Protein 2B61 (pdb70)

B-factor: mean 20.71, std 7.82, range [11.15, 61.49]

Solvent-accessible surface area: 15316 Å² total

GO terms:
  GO:0004414 homoserine O-acetyltransferase activity (F, IDA)
  GO:0004414 homoserine O-acetyltransferase activity (F, EXP)

Sequence (349 aa):
SVQNVVLFDTQPLTLLGGKLSYINVAYQTYGTLNDEKNNAVLICHALTGDAEPYFDDGRDGWWQNFGAGLALDTDRYFFISSSNVLGGCKGTTGPSSINPQTGKPYGSQFPNIVVQDIVKVQKALLEHLGISHLKAIIGGSFGGQANQWAIDYPDFDNIVNLCSSIYFSAEAIGFNHVRQAVINDPNFNGGDYYEGTPPDQGLSSIARLGLTYRTDLQLAKAFGRATKSDGSFWGDYFQVESSYLSYQGKKFLERFDANSSYLHLLRALDYDPSLGYENVKEALSRIKARYTLVSVTTDQLFKPIDLYKSKQLLEQSGVDLHFYEFPSDYGHDAFLVDYDQFEKRIRDGLAGN

Nearest PDB structures (foldseek):
  2b61-assembly1_A-2  TM=1.001E+00  e=9.820E-78  Haemophilus influenzae
  2pl5-assembly1_A-2  TM=8.566E-01  e=1.073E-34  Leptospira interrogans
  2vat-assembly1_A  TM=9.003E-01  e=3.942E-32  Hapsidospora chrysogena
  5jkj-assembly1_B  TM=8.855E-01  e=7.357E-33  uncultured bacterium
  5jkf-assembly1_B  TM=8.906E-01  e=2.117E-32  uncultured bacterium

Secondary structure (DSSP, 8-state):
--EEEEESSSSPEE----EE-SEEEEEEEES---TT---EEEEE--TT--S-S--SSS---TTTT--TTSSS-TTT-EEEEEPPTT-SSSSS-TTSBPTTTSSB-GGGPPP--HHHHHHHHHHHHHHTT----SEEEEEGGG--HHHHHHHSTT--EEEEES--SS--HHHHHHHH--HHHHTSTT-GGG--TTS---HHHHHHH-----SS-HHHHHHHTTT-B-TT--TTS--BHHHHHHHHHHHHHHTT--HHHHHHHHHHH---TTTTSS-HHHHHTT--SEEEEEEETT-SSS-HHHHHHHHHHHHHTT-EEEEEEE--TTGGGHHHH-HHHHHHHHHHHHHT-

Organism: Haemophilus influenzae (strain ATCC 51907 / DSM 11121 / KW20 / Rd) (NCBI:txid71421)

Radius of gyration: 20.04 Å; Cα contacts (8 Å, |Δi|>4): 737; chains: 1; bounding box: 45×48×60 Å

Foldseek 3Di:
DWDKDFPQAVHWQFFLHDTDHRKIKTKDKAADQDPVSAFEEEEFEAQQAARDCDDDPPDHHLQHVCEPPHLVHRPGHIYMGIGFDQFDPTTDHQCDQRPVPRHGCFLVTDFHALLSRLVVVVRVCVVVVRQAYLEYEYEHNRLNLLLCLLPVQRSAFYHYEHYFQAFDPVLLVLLVLLCLQCPQPQCPSRRNVVHDHSLRSQLVSLNCVQQFFPVLCCVVFNFAFDPDADDVAGGGPVRVVSNVVSNVVVVRGHSSSSNSSSVNNNHHQCVPHPHLLRRLLSGDYQYEYEHACRRRGSHVVRSVVRVVSNVSSPHNYDYYYYHDRRHSCCCSPVCVVCRVSSNCRSNVD

CATH classification: 3.40.50.1820 (+1 more: 1.10.1740.110)

InterPro domains:
  IPR000073 Alpha/beta hydrolase fold-1 [PF00561] (41-343)
  IPR008220 Homoserine/serine acetyltransferase MetX-like [MF_00296] (1-356)
  IPR008220 Homoserine/serine acetyltransferase MetX-like [NF001209] (3-356)
  IPR008220 Homoserine/serine acetyltransferase MetX-like [PIRSF000443] (2-355)
  IPR008220 Homoserine/serine acetyltransferase MetX-like [PTHR32268] (5-356)
  IPR029058 Alpha/Beta hydrolase fold [G3DSA:3.40.50.1820] (19-347)
  IPR029058 Alpha/Beta hydrolase fold [SSF53474] (4-356)

Structure (mmCIF, N/CA/C/O backbone):
data_2B61
#
_entry.id   2B61
#
_cell.length_a   85.264
_cell.length_b   85.264
_cell.length_c   120.263
_cell.angle_alpha   90.00
_cell.angle_beta   90.00
_cell.angle_gamma   120.00
#
_symmetry.space_group_name_H-M   'P 31 2 1'
#
loop_
_entity.id
_entity.type
_entity.pdbx_description
1 polymer 'Homoserine O-acetyltransferase'
2 water water
#
loop_
_atom_site.group_PDB
_atom_site.id
_atom_site.type_symbol
_atom_site.label_atom_id
_atom_site.label_alt_id
_atom_site.label_comp_id
_atom_site.label_asym_id
_atom_site.label_entity_id
_atom_site.label_seq_id
_atom_site.pdbx_PDB_ins_code
_atom_site.Cartn_x
_atom_site.Cartn_y
_atom_site.Cartn_z
_atom_site.occupancy
_atom_site.B_iso_or_equiv
_atom_site.auth_seq_id
_atom_site.auth_comp_id
_atom_site.auth_asym_id
_atom_site.auth_atom_id
_atom_site.pdbx_PDB_model_num
ATOM 1 N N . SER A 1 21 ? 3.744 53.830 4.245 1.00 30.71 2 SER A N 1
ATOM 2 C CA . SER A 1 21 ? 3.696 54.775 3.078 1.00 29.82 2 SER A CA 1
ATOM 3 C C . SER A 1 21 ? 3.097 54.088 1.841 1.00 28.21 2 SER A C 1
ATOM 4 O O . SER A 1 21 ? 3.764 53.857 0.827 1.00 28.07 2 SER A O 1
ATOM 7 N N . VAL A 1 22 ? 1.818 53.778 1.959 1.00 26.94 3 VAL A N 1
ATOM 8 C CA . VAL A 1 22 ? 1.111 52.967 0.979 1.00 24.85 3 VAL A CA 1
ATOM 9 C C . VAL A 1 22 ? 1.051 53.627 -0.409 1.00 22.87 3 VAL A C 1
ATOM 10 O O . VAL A 1 22 ? 0.948 54.848 -0.526 1.00 22.63 3 VAL A O 1
ATOM 14 N N . GLN A 1 23 ? 1.137 52.807 -1.453 1.00 20.59 4 GLN A N 1
ATOM 15 C CA . GLN A 1 23 ? 1.005 53.275 -2.828 1.00 19.18 4 GLN A CA 1
ATOM 16 C C . GLN A 1 23 ? -0.440 53.111 -3.265 1.00 18.37 4 GLN A C 1
ATOM 17 O O . GLN A 1 23 ? -1.169 52.330 -2.669 1.00 17.41 4 GLN A O 1
ATOM 23 N N . ASN A 1 24 ? -0.855 53.866 -4.283 1.00 17.65 5 ASN A N 1
ATOM 24 C CA . ASN A 1 24 ? -2.244 53.829 -4.754 1.00 17.77 5 ASN A CA 1
ATOM 25 C C . ASN A 1 24 ? -2.309 53.908 -6.268 1.00 17.44 5 ASN A C 1
ATOM 26 O O . ASN A 1 24 ? -1.508 54.614 -6.905 1.00 18.31 5 ASN A O 1
ATOM 31 N N . VAL A 1 25 ? -3.272 53.201 -6.844 1.00 16.55 6 VAL A N 1
ATOM 32 C CA . VAL A 1 25 ? -3.559 53.310 -8.272 1.00 16.44 6 VAL A CA 1
ATOM 33 C C . VAL A 1 25 ? -5.052 53.166 -8.513 1.00 16.54 6 VAL A C 1
ATOM 34 O O . VAL A 1 25 ? -5.705 52.314 -7.902 1.00 16.16 6 VAL A O 1
ATOM 38 N N . VAL A 1 26 ? -5.595 54.019 -9.382 1.00 15.61 7 VAL A N 1
ATOM 39 C CA . VAL A 1 26 ? -7.005 53.909 -9.778 1.00 15.92 7 VAL A CA 1
ATOM 40 C C . VAL A 1 26 ? -7.141 53.025 -11.008 1.00 15.93 7 VAL A C 1
ATOM 41 O O . VAL A 1 26 ? -6.483 53.259 -12.041 1.00 16.24 7 VAL A O 1
ATOM 45 N N . LEU A 1 27 ? -7.982 51.996 -10.884 1.00 16.35 8 LEU A N 1
ATOM 46 C CA . LEU A 1 27 ? -8.220 51.017 -11.933 1.00 16.29 8 LEU A CA 1
ATOM 47 C C . LEU A 1 27 ? -9.714 50.967 -12.266 1.00 16.19 8 LEU A C 1
ATOM 48 O O . LEU A 1 27 ? -10.523 51.624 -11.599 1.00 15.76 8 LEU A O 1
ATOM 53 N N . PHE A 1 28 ? -10.083 50.213 -13.302 1.00 16.34 9 PHE A N 1
ATOM 54 C CA . PHE A 1 28 ? -11.486 50.090 -13.713 1.00 16.35 9 PHE A CA 1
ATOM 55 C C . PHE A 1 28 ? -12.125 51.458 -13.923 1.00 17.27 9 PHE A C 1
ATOM 56 O O . PHE A 1 28 ? -13.255 51.727 -13.519 1.00 16.85 9 PHE A O 1
ATOM 64 N N . ASP A 1 29 ? -11.368 52.310 -14.598 1.00 18.60 10 ASP A N 1
ATOM 65 C CA . ASP A 1 29 ? -11.852 53.642 -14.901 1.00 20.76 10 ASP A CA 1
ATOM 66 C C . ASP A 1 29 ? -12.609 53.648 -16.234 1.00 21.59 10 ASP A C 1
ATOM 67 O O . ASP A 1 29 ? -13.765 54.101 -16.296 1.00 23.39 10 ASP A O 1
ATOM 72 N N . THR A 1 30 ? -11.995 53.108 -17.280 1.00 21.80 11 THR A N 1
ATOM 73 C CA . THR A 1 30 ? -12.592 53.147 -18.623 1.00 22.05 11 THR A CA 1
ATOM 74 C C . THR A 1 30 ? -13.498 51.956 -18.873 1.00 22.71 11 THR A C 1
ATOM 75 O O . THR A 1 30 ? -14.327 51.963 -19.791 1.00 23.14 11 THR A O 1
ATOM 79 N N . GLN A 1 31 ? -13.318 50.911 -18.075 1.00 22.91 12 GLN A N 1
ATOM 80 C CA . GLN A 1 31 ? -14.220 49.782 -18.131 1.00 23.72 12 GLN A CA 1
ATOM 81 C C . GLN A 1 31 ? -14.468 49.336 -16.706 1.00 22.85 12 GLN A C 1
ATOM 82 O O . GLN A 1 31 ? -13.511 49.023 -15.992 1.00 23.01 12 GLN A O 1
ATOM 88 N N . PRO A 1 32 ? -15.744 49.327 -16.293 1.00 22.45 13 PRO A N 1
ATOM 89 C CA . PRO A 1 32 ? -16.063 48.959 -14.911 1.00 21.74 13 PRO A CA 1
ATOM 90 C C . PRO A 1 32 ? -15.743 47.500 -14.611 1.00 20.94 13 PRO A C 1
ATOM 91 O O . PRO A 1 32 ? -15.591 46.681 -15.534 1.00 21.02 13 PRO A O 1
ATOM 95 N N . LEU A 1 33 ? -15.599 47.201 -13.324 1.00 19.46 14 LEU A N 1
ATOM 96 C CA . LEU A 1 33 ? -15.552 45.829 -12.851 1.00 19.34 14 LEU A CA 1
ATOM 97 C C . LEU A 1 33 ? -16.977 45.306 -12.756 1.00 19.33 14 LEU A C 1
ATOM 98 O O . LEU A 1 33 ? -17.799 45.854 -12.028 1.00 19.15 14 LEU A O 1
ATOM 103 N N . THR A 1 34 ? -17.255 44.230 -13.487 1.00 20.09 15 THR A N 1
ATOM 104 C CA . THR A 1 34 ? -18.536 43.540 -13.373 1.00 21.25 15 THR A CA 1
ATOM 105 C C . THR A 1 34 ? -18.419 42.521 -12.239 1.00 20.24 15 THR A C 1
ATOM 106 O O . THR A 1 34 ? -17.540 41.657 -12.260 1.00 21.22 15 THR A O 1
ATOM 110 N N . LEU A 1 35 ? -19.292 42.658 -11.246 1.00 19.53 16 LEU A N 1
ATOM 111 C CA . LEU A 1 35 ? -19.223 41.843 -10.036 1.00 19.01 16 LEU A CA 1
ATOM 112 C C . LEU A 1 35 ? -19.985 40.544 -10.217 1.00 19.22 16 LEU A C 1
ATOM 113 O O . LEU A 1 35 ? -20.950 40.488 -10.980 1.00 19.04 16 LEU A O 1
ATOM 126 N N . LEU A 1 37 ? -22.019 38.954 -8.325 1.00 20.70 18 LEU A N 1
ATOM 127 C CA . LEU A 1 37 ? -23.392 38.954 -7.811 1.00 21.74 18 LEU A CA 1
ATOM 128 C C . LEU A 1 37 ? -24.268 40.012 -8.475 1.00 23.04 18 LEU A C 1
ATOM 129 O O . LEU A 1 37 ? -25.425 40.215 -8.081 1.00 24.08 18 LEU A O 1
ATOM 134 N N . GLY A 1 38 ? -23.703 40.672 -9.484 1.00 23.37 19 GLY A N 1
ATOM 135 C CA . GLY A 1 38 ? -24.442 41.627 -10.312 1.00 24.53 19 GLY A CA 1
ATOM 136 C C . GLY A 1 38 ? -24.008 43.045 -10.023 1.00 25.14 19 GLY A C 1
ATOM 137 O O . GLY A 1 38 ? -23.427 43.327 -8.982 1.00 25.53 19 GLY A O 1
ATOM 138 N N . GLY A 1 39 ? -24.297 43.961 -10.932 1.00 25.60 20 GLY A N 1
ATOM 139 C CA . GLY A 1 39 ? -23.853 45.333 -10.688 1.00 25.82 20 GLY A CA 1
ATOM 140 C C . GLY A 1 39 ? -22.340 45.486 -10.790 1.00 25.61 20 GLY A C 1
ATOM 141 O O . GLY A 1 39 ? -21.605 44.515 -11.012 1.00 24.12 20 GLY A O 1
ATOM 142 N N . LYS A 1 40 ? -21.887 46.726 -10.629 1.00 24.88 21 LYS A N 1
ATOM 143 C CA . LYS A 1 40 ? -20.605 47.138 -11.168 1.00 24.63 21 LYS A CA 1
ATOM 144 C C . LYS A 1 40 ? -19.957 48.183 -10.282 1.00 22.95 21 LYS A C 1
ATOM 145 O O . LYS A 1 40 ? -20.631 48.872 -9.513 1.00 22.91 21 LYS A O 1
ATOM 151 N N . LEU A 1 41 ? -18.636 48.275 -10.383 1.00 20.96 22 LEU A N 1
ATOM 152 C CA . LEU A 1 41 ? -17.874 49.308 -9.706 1.00 19.38 22 LEU A CA 1
ATOM 153 C C . LEU A 1 41 ? -16.914 49.949 -10.692 1.00 18.73 22 LEU A C 1
ATOM 154 O O . LEU A 1 41 ? -16.277 49.255 -11.489 1.00 18.08 22 LEU A O 1
ATOM 159 N N . SER A 1 42 ? -16.822 51.275 -10.625 1.00 18.33 23 SER A N 1
ATOM 160 C CA . SER A 1 42 ? -15.877 52.023 -11.445 1.00 18.08 23 SER A CA 1
ATOM 161 C C . SER A 1 42 ? -14.953 52.811 -10.538 1.00 17.19 23 SER A C 1
ATOM 162 O O . SER A 1 42 ? -15.317 53.109 -9.404 1.00 17.61 23 SER A O 1
ATOM 165 N N . TYR A 1 43 ? -13.775 53.167 -11.051 1.00 16.33 24 TYR A N 1
ATOM 166 C CA . TYR A 1 43 ? -12.825 54.030 -10.331 1.00 15.80 24 TYR A CA 1
ATOM 167 C C . TYR A 1 43 ? -12.418 53.406 -9.007 1.00 15.85 24 TYR A C 1
ATOM 168 O O . TYR A 1 43 ? -12.503 54.032 -7.941 1.00 16.73 24 TYR A O 1
ATOM 177 N N . ILE A 1 44 ? -11.966 52.163 -9.103 1.00 15.54 25 ILE A N 1
ATOM 178 C CA . ILE A 1 44 ? -11.523 51.420 -7.927 1.00 15.64 25 ILE A CA 1
ATOM 179 C C . ILE A 1 44 ? -10.085 51.825 -7.612 1.00 15.69 25 ILE A C 1
ATOM 180 O O . ILE A 1 44 ? -9.171 51.572 -8.420 1.00 16.78 25 ILE A O 1
ATOM 185 N N . ASN A 1 45 ? -9.882 52.457 -6.461 1.00 15.14 26 ASN A N 1
ATOM 186 C CA . ASN A 1 45 ? -8.531 52.717 -6.000 1.00 15.38 26 ASN A CA 1
ATOM 187 C C . ASN A 1 45 ? -8.026 51.464 -5.320 1.00 15.73 26 ASN A C 1
ATOM 188 O O . ASN A 1 45 ? -8.740 50.886 -4.489 1.00 16.15 26 ASN A O 1
ATOM 193 N N . VAL A 1 46 ? -6.810 51.054 -5.665 1.00 15.20 27 VAL A N 1
ATOM 194 C CA . VAL A 1 46 ? -6.168 49.944 -4.973 1.00 15.05 27 VAL A CA 1
ATOM 195 C C . VAL A 1 46 ? -4.988 50.471 -4.167 1.00 15.25 27 VAL A C 1
ATOM 196 O O . VAL A 1 46 ? -4.066 51.069 -4.740 1.00 15.84 27 VAL A O 1
ATOM 200 N N . ALA A 1 47 ? -5.032 50.281 -2.846 1.00 15.23 28 ALA A N 1
ATOM 201 C CA . ALA A 1 47 ? -3.898 50.598 -1.974 1.00 15.19 28 ALA A CA 1
ATOM 202 C C . ALA A 1 47 ? -2.999 49.372 -1.904 1.00 15.22 28 ALA A C 1
ATOM 203 O O . ALA A 1 47 ? -3.473 48.257 -1.699 1.00 15.04 28 ALA A O 1
ATOM 205 N N . TYR A 1 48 ? -1.699 49.578 -2.073 1.00 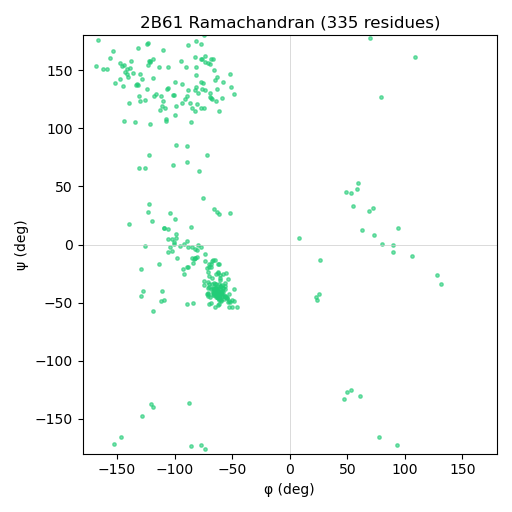15.23 29 TYR A N 1
ATOM 206 C CA . TYR A 1 48 ? -0.790 48.440 -2.118 1.00 15.26 29 TYR A CA 1
ATOM 207 C C . TYR A 1 48 ? 0.608 48.836 -1.664 1.00 15.92 29 TYR A C 1
ATOM 208 O O . TYR A 1 48 ? 0.929 50.018 -1.543 1.00 16.18 29 TYR A O 1
ATOM 217 N N . GLN A 1 49 ? 1.424 47.832 -1.399 1.00 15.90 30 GLN A N 1
ATOM 218 C CA . GLN A 1 49 ? 2.815 48.078 -1.052 1.00 16.24 30 GLN A CA 1
ATOM 219 C C . GLN A 1 49 ? 3.661 46.992 -1.703 1.00 17.25 30 GLN A C 1
ATOM 220 O O . GLN A 1 49 ? 3.185 45.889 -1.971 1.00 16.51 30 GLN A O 1
ATOM 226 N N . THR A 1 50 ? 4.905 47.336 -2.009 1.00 17.87 31 THR A N 1
ATOM 227 C CA . THR A 1 50 ? 5.853 46.339 -2.489 1.00 18.76 31 THR A CA 1
ATOM 228 C C . THR A 1 50 ? 7.071 46.335 -1.575 1.00 18.75 31 THR A C 1
ATOM 229 O O . THR A 1 50 ? 7.371 47.340 -0.912 1.00 19.28 31 THR A O 1
ATOM 233 N N . TYR A 1 51 ? 7.746 45.189 -1.528 1.00 18.82 32 TYR A N 1
ATOM 234 C CA . TYR A 1 51 ? 8.894 44.985 -0.647 1.00 19.25 32 TYR A CA 1
ATOM 235 C C . TYR A 1 51 ? 9.928 44.173 -1.402 1.00 20.19 32 TYR A C 1
ATOM 236 O O . TYR A 1 51 ? 9.581 43.323 -2.223 1.00 20.26 32 TYR A O 1
ATOM 245 N N . GLY A 1 52 ? 11.200 44.432 -1.128 1.00 21.01 33 GLY A N 1
ATOM 246 C CA . GLY A 1 52 ? 12.261 43.693 -1.817 1.00 22.28 33 GLY A CA 1
ATOM 247 C C . GLY A 1 52 ? 12.501 44.186 -3.237 1.00 23.16 33 GLY A C 1
ATOM 248 O O . GLY A 1 52 ? 12.023 45.258 -3.636 1.00 23.00 33 GLY A O 1
ATOM 249 N N . THR A 1 53 ? 13.230 43.383 -4.009 1.00 23.87 34 THR A N 1
ATOM 250 C CA . THR A 1 53 ? 13.687 43.785 -5.330 1.00 25.31 34 THR A CA 1
ATOM 251 C C . THR A 1 53 ? 13.353 42.707 -6.352 1.00 25.23 34 THR A C 1
ATOM 252 O O . THR A 1 53 ? 13.731 41.543 -6.190 1.00 25.27 34 THR A O 1
ATOM 256 N N . LEU A 1 54 ? 12.620 43.103 -7.387 1.00 25.91 35 LEU A N 1
ATOM 257 C CA . LEU A 1 54 ? 12.334 42.224 -8.507 1.00 26.90 35 LEU A CA 1
ATOM 258 C C . LEU A 1 54 ? 13.631 41.974 -9.265 1.00 27.51 35 LEU A C 1
ATOM 259 O O . LEU A 1 54 ? 14.316 42.930 -9.651 1.00 27.89 35 LEU A O 1
ATOM 264 N N . ASN A 1 55 ? 13.977 40.706 -9.461 1.00 28.18 36 ASN A N 1
ATOM 265 C CA . ASN A 1 55 ? 15.228 40.375 -10.161 1.00 29.63 36 ASN A CA 1
ATOM 266 C C . ASN A 1 55 ? 15.104 40.564 -11.684 1.00 30.67 36 ASN A C 1
ATOM 267 O O . ASN A 1 55 ? 14.015 40.847 -12.192 1.00 30.53 36 ASN A O 1
ATOM 272 N N . ASP A 1 56 ? 16.225 40.440 -12.399 1.00 32.30 37 ASP A N 1
ATOM 273 C CA . ASP A 1 56 ? 16.259 40.694 -13.845 1.00 33.66 37 ASP A CA 1
ATOM 274 C C . ASP A 1 56 ? 15.390 39.717 -14.625 1.00 33.64 37 ASP A C 1
ATOM 275 O O . ASP A 1 56 ? 14.797 40.075 -15.642 1.00 33.97 37 ASP A O 1
ATOM 280 N N . GLU A 1 57 ? 15.325 38.486 -14.128 1.00 33.88 38 GLU A N 1
ATOM 281 C CA . GLU A 1 57 ? 14.487 37.429 -14.694 1.00 33.83 38 GLU A CA 1
ATOM 282 C C . GLU A 1 57 ? 13.002 37.668 -14.373 1.00 33.41 38 GLU A C 1
ATOM 283 O O . GLU A 1 57 ? 12.115 37.049 -14.981 1.00 33.20 38 GLU A O 1
ATOM 289 N N . LYS A 1 58 ? 12.753 38.571 -13.418 1.00 32.41 39 LYS A N 1
ATOM 290 C CA . LYS A 1 58 ? 11.406 38.878 -12.903 1.00 31.70 39 LYS A CA 1
ATOM 291 C C . LYS A 1 58 ? 10.690 37.624 -12.395 1.00 30.21 39 LYS A C 1
ATOM 292 O O . LYS A 1 58 ? 9.467 37.510 -12.496 1.00 30.20 39 LYS A O 1
ATOM 298 N N . ASN A 1 59 ? 11.456 36.685 -11.845 1.00 28.47 40 ASN A N 1
ATOM 299 C CA . ASN A 1 59 ? 10.893 35.391 -11.477 1.00 26.86 40 ASN A CA 1
ATOM 300 C C . ASN A 1 59 ? 10.763 35.163 -9.972 1.00 24.89 40 ASN A C 1
ATOM 301 O O . ASN A 1 59 ? 10.558 34.028 -9.535 1.00 24.95 40 ASN A O 1
ATOM 306 N N . ASN A 1 60 ? 10.885 36.244 -9.199 1.00 23.08 41 ASN A N 1
ATOM 307 C CA . ASN A 1 60 ? 10.893 36.160 -7.738 1.00 21.29 41 ASN A CA 1
ATOM 308 C C . ASN A 1 60 ? 9.760 36.942 -7.082 1.00 20.47 41 ASN A C 1
ATOM 309 O O . ASN A 1 60 ? 9.841 37.263 -5.896 1.00 19.76 41 ASN A O 1
ATOM 314 N N . ALA A 1 61 ? 8.717 37.230 -7.857 1.00 19.83 42 ALA A N 1
ATOM 315 C CA . ALA A 1 61 ? 7.571 38.007 -7.353 1.00 18.84 42 ALA A CA 1
ATOM 316 C C . ALA A 1 61 ? 6.599 37.128 -6.558 1.00 18.15 42 ALA A C 1
ATOM 317 O O . ALA A 1 61 ? 6.255 36.013 -6.977 1.00 18.54 42 ALA A O 1
ATOM 319 N N . VAL A 1 62 ? 6.154 37.636 -5.407 1.00 17.66 43 VAL A N 1
ATOM 320 C CA . VAL A 1 62 ? 5.221 36.902 -4.552 1.00 16.57 43 VAL A CA 1
ATOM 321 C C . VAL A 1 62 ? 4.071 37.836 -4.183 1.00 15.73 43 VAL A C 1
ATOM 322 O O . VAL A 1 62 ? 4.311 38.949 -3.726 1.00 15.79 43 VAL A O 1
ATOM 326 N N . LEU A 1 63 ? 2.839 37.380 -4.410 1.00 14.49 44 LEU A N 1
ATOM 327 C CA . LEU A 1 63 ? 1.652 38.105 -3.920 1.00 14.26 44 LEU A CA 1
ATOM 328 C C . LEU A 1 63 ? 1.273 37.639 -2.510 1.00 14.22 44 LEU A C 1
ATOM 329 O O . LEU A 1 63 ? 1.122 36.439 -2.263 1.00 14.29 44 LEU A O 1
ATOM 334 N N . ILE A 1 64 ? 1.117 38.603 -1.598 1.00 14.26 45 ILE A N 1
ATOM 335 C CA . ILE A 1 64 ? 0.613 38.330 -0.246 1.00 13.46 45 ILE A CA 1
ATOM 336 C C . ILE A 1 64 ? -0.846 38.740 -0.198 1.00 14.02 45 ILE A C 1
ATOM 337 O O . ILE A 1 64 ? -1.165 39.872 -0.562 1.00 13.93 45 ILE A O 1
ATOM 342 N N . CYS A 1 65 ? -1.711 37.833 0.268 1.00 13.11 46 CYS A N 1
ATOM 343 C CA . CYS A 1 65 ? -3.146 38.131 0.413 1.00 13.32 46 CYS A CA 1
ATOM 344 C C . CYS A 1 65 ? -3.463 38.211 1.897 1.00 13.18 46 CYS A C 1
ATOM 345 O O . CYS A 1 65 ? -3.198 37.262 2.640 1.00 13.97 46 CYS A O 1
ATOM 348 N N . HIS A 1 66 ? -4.021 39.346 2.332 1.00 13.77 47 HIS A N 1
ATOM 349 C CA . HIS A 1 66 ? -4.289 39.561 3.760 1.00 13.74 47 HIS A CA 1
ATOM 350 C C . HIS A 1 66 ? -5.591 38.914 4.246 1.00 13.79 47 HIS A C 1
ATOM 351 O O . HIS A 1 66 ? -6.456 38.588 3.441 1.00 14.47 47 HIS A O 1
ATOM 358 N N . ALA A 1 67 ? -5.699 38.739 5.563 1.00 14.34 48 ALA A N 1
ATOM 359 C CA . ALA A 1 67 ? -6.866 38.107 6.198 1.00 14.01 48 ALA A CA 1
ATOM 360 C C . ALA A 1 67 ? -7.968 39.124 6.449 1.00 14.51 48 ALA A C 1
ATOM 361 O O . ALA A 1 67 ? -7.864 40.267 6.007 1.00 13.72 48 ALA A O 1
ATOM 363 N N . LEU A 1 68 ? -9.023 38.714 7.150 1.00 13.92 49 LEU A N 1
ATOM 364 C CA . LEU A 1 68 ? -10.244 39.540 7.223 1.00 15.41 49 LEU A CA 1
ATOM 365 C C . LEU A 1 68 ? -9.975 41.005 7.558 1.00 15.40 49 LEU A C 1
ATOM 366 O O . LEU A 1 68 ? -10.498 41.898 6.889 1.00 16.01 49 LEU A O 1
ATOM 371 N N . THR A 1 69 ? -9.179 41.249 8.595 1.00 15.45 50 THR A N 1
ATOM 372 C CA . THR A 1 69 ? -8.981 42.636 9.057 1.00 16.18 50 THR A CA 1
ATOM 373 C C . THR A 1 69 ? -7.583 43.145 8.732 1.00 16.52 50 THR A C 1
ATOM 374 O O . THR A 1 69 ? -7.139 44.175 9.256 1.00 16.35 50 THR A O 1
ATOM 378 N N . GLY A 1 70 ? -6.885 42.425 7.855 1.00 15.72 51 GLY A N 1
ATOM 379 C CA . GLY A 1 70 ? -5.545 42.858 7.440 1.00 15.49 51 GLY A CA 1
ATOM 380 C C . GLY A 1 70 ? -5.604 44.029 6.480 1.00 15.52 51 GLY A C 1
ATOM 381 O O . GLY A 1 70 ? -6.681 44.508 6.123 1.00 15.63 51 GLY A O 1
ATOM 382 N N . ASP A 1 71 ? -4.432 44.488 6.052 1.00 15.19 52 ASP A N 1
ATOM 383 C CA . ASP A 1 71 ? -4.342 45.583 5.097 1.00 15.12 52 ASP A CA 1
ATOM 384 C C . ASP A 1 71 ? -3.125 45.403 4.181 1.00 15.08 52 ASP A C 1
ATOM 385 O O . ASP A 1 71 ? -2.527 44.315 4.132 1.00 14.96 52 ASP A O 1
ATOM 390 N N . ALA A 1 72 ? -2.753 46.469 3.472 1.00 14.93 53 ALA A N 1
ATOM 391 C CA . ALA A 1 72 ? -1.673 46.375 2.478 1.00 16.04 53 ALA A CA 1
ATOM 392 C C . ALA A 1 72 ? -0.271 46.355 3.078 1.00 16.93 53 ALA A C 1
ATOM 393 O O . ALA A 1 72 ? 0.707 46.247 2.329 1.00 17.44 53 ALA A O 1
ATOM 395 N N . GLU A 1 73 ? -0.154 46.473 4.400 1.00 16.79 54 GLU A N 1
ATOM 396 C CA . GLU A 1 73 ? 1.155 46.686 5.028 1.00 18.45 54 GLU A CA 1
ATOM 397 C C . GLU A 1 73 ? 1.554 45.625 6.071 1.00 16.95 54 GLU A C 1
ATOM 398 O O . GLU A 1 73 ? 1.481 45.866 7.278 1.00 17.68 54 GLU A O 1
ATOM 404 N N . PRO A 1 74 ? 1.988 44.439 5.611 1.00 16.69 55 PRO A N 1
ATOM 405 C CA . PRO A 1 74 ? 2.406 43.384 6.545 1.00 17.44 55 PRO A CA 1
ATOM 406 C C . PRO A 1 74 ? 3.711 43.682 7.281 1.00 18.28 55 PRO A C 1
ATOM 407 O O . PRO A 1 74 ? 4.012 43.050 8.293 1.00 18.49 55 PRO A O 1
ATOM 411 N N . TYR A 1 75 ? 4.474 44.641 6.768 1.00 19.82 56 TYR A N 1
ATOM 412 C CA . TYR A 1 75 ? 5.837 44.871 7.250 1.00 22.16 56 TYR A CA 1
ATOM 413 C C . TYR A 1 75 ? 6.195 46.344 7.157 1.00 23.19 56 TYR A C 1
ATOM 414 O O . TYR A 1 75 ? 5.796 47.018 6.205 1.00 22.08 56 TYR A O 1
ATOM 423 N N . PHE A 1 76 ? 6.939 46.823 8.159 1.00 25.03 57 PHE A N 1
ATOM 424 C CA . PHE A 1 76 ? 7.608 48.127 8.116 1.00 27.80 57 PHE A CA 1
ATOM 425 C C . PHE A 1 76 ? 9.077 47.941 8.507 1.00 29.53 57 PHE A C 1
ATOM 426 O O . PHE A 1 76 ? 9.404 47.083 9.326 1.00 29.62 57 PHE A O 1
ATOM 434 N N . ASP A 1 77 ? 9.970 48.741 7.931 1.00 32.40 58 ASP A N 1
ATOM 435 C CA . ASP A 1 77 ? 11.393 48.630 8.292 1.00 35.15 58 ASP A CA 1
ATOM 436 C C . ASP A 1 77 ? 11.862 49.751 9.216 1.00 36.27 58 ASP A C 1
ATOM 437 O O . ASP A 1 77 ? 13.019 49.758 9.657 1.00 37.09 58 ASP A O 1
ATOM 442 N N . ASP A 1 78 ? 10.960 50.681 9.521 1.00 37.38 59 ASP A N 1
ATOM 443 C CA . ASP A 1 78 ? 11.336 51.928 10.193 1.00 38.54 59 ASP A CA 1
ATOM 444 C C . ASP A 1 78 ? 11.055 51.967 11.699 1.00 38.72 59 ASP A C 1
ATOM 445 O O . ASP A 1 78 ? 11.333 52.974 12.358 1.00 39.76 59 ASP A O 1
ATOM 450 N N . GLY A 1 79 ? 10.511 50.881 12.241 1.00 38.58 60 GLY A N 1
ATOM 451 C CA . GLY A 1 79 ? 10.206 50.815 13.671 1.00 38.13 60 GLY A CA 1
ATOM 452 C C . GLY A 1 79 ? 8.779 50.402 13.983 1.00 37.47 60 GLY A C 1
ATOM 453 O O . GLY A 1 79 ? 8.507 49.853 15.053 1.00 38.04 60 GLY A O 1
ATOM 454 N N . ARG A 1 80 ? 7.869 50.674 13.048 1.00 36.57 61 ARG A N 1
ATOM 455 C CA . ARG A 1 80 ? 6.473 50.250 13.162 1.00 35.30 61 ARG A CA 1
ATOM 456 C C . ARG A 1 80 ? 6.370 48.734 12.974 1.00 33.78 61 ARG A C 1
ATOM 457 O O . ARG A 1 80 ? 7.251 48.120 12.376 1.00 33.63 61 ARG A O 1
ATOM 465 N N . ASP A 1 81 ? 5.313 48.135 13.515 1.00 32.31 62 ASP A N 1
ATOM 466 C CA . ASP A 1 81 ? 5.063 46.701 13.340 1.00 30.47 62 ASP A CA 1
ATOM 467 C C . ASP A 1 81 ? 3.870 46.495 12.403 1.00 28.50 62 ASP A C 1
ATOM 468 O O . ASP A 1 81 ? 2.756 46.918 12.702 1.00 28.48 62 ASP A O 1
ATOM 473 N N . GLY A 1 82 ? 4.117 45.862 11.261 1.00 25.75 63 GLY A N 1
ATOM 474 C CA . GLY A 1 82 ? 3.040 45.501 10.336 1.00 22.90 63 GLY A CA 1
ATOM 475 C C . GLY A 1 82 ? 2.372 44.220 10.794 1.00 21.08 63 GLY A C 1
ATOM 476 O O . GLY A 1 82 ? 2.831 43.578 11.737 1.00 20.80 63 GLY A O 1
ATOM 477 N N . TRP A 1 83 ? 1.302 43.827 10.109 1.00 18.91 64 TRP A N 1
ATOM 478 C CA . TRP A 1 83 ? 0.509 42.696 10.578 1.00 17.67 64 TRP A CA 1
ATOM 479 C C . TRP A 1 83 ? 1.197 41.333 10.505 1.00 17.00 64 TRP A C 1
ATOM 480 O O . TRP A 1 83 ? 0.749 40.386 11.168 1.00 17.13 64 TRP A O 1
ATOM 491 N N . TRP A 1 84 ? 2.282 41.248 9.731 1.00 16.98 65 TRP A N 1
ATOM 492 C CA . TRP A 1 84 ? 3.094 40.025 9.665 1.00 16.68 65 TRP A CA 1
ATOM 493 C C . TRP A 1 84 ? 4.553 40.317 10.030 1.00 18.47 65 TRP A C 1
ATOM 494 O O . TRP A 1 84 ? 5.467 39.586 9.612 1.00 18.39 65 TRP A O 1
ATOM 505 N N . GLN A 1 85 ? 4.754 41.352 10.855 1.00 18.81 66 GLN A N 1
ATOM 506 C CA . GLN A 1 85 ? 6.090 41.902 11.111 1.00 20.39 66 GLN A CA 1
ATOM 507 C C . GLN A 1 85 ? 7.181 40.873 11.394 1.00 21.24 66 GLN A C 1
ATOM 508 O O . GLN A 1 85 ? 8.228 40.888 10.745 1.00 22.26 66 GLN A O 1
ATOM 514 N N . ASN A 1 86 ? 6.959 39.990 12.360 1.00 22.04 67 ASN A N 1
ATOM 515 C CA . ASN A 1 86 ? 8.038 39.087 12.772 1.00 22.83 67 ASN A CA 1
ATOM 516 C C . ASN A 1 86 ? 8.260 37.882 11.863 1.00 22.28 67 ASN A C 1
ATOM 517 O O . ASN A 1 86 ? 9.161 37.078 12.107 1.00 23.18 67 ASN A O 1
ATOM 522 N N . PHE A 1 87 ? 7.450 37.770 10.806 1.00 21.02 68 PHE A N 1
ATOM 523 C CA . PHE A 1 87 ? 7.603 36.704 9.820 1.00 20.36 68 PHE A CA 1
ATOM 524 C C . PHE A 1 87 ? 8.331 37.196 8.576 1.00 20.42 68 PHE A C 1
ATOM 525 O O . PHE A 1 87 ? 8.688 36.407 7.706 1.00 20.56 68 PHE A O 1
ATOM 541 N N . GLY A 1 89 ? 11.029 40.013 6.458 1.00 21.89 70 GLY A N 1
ATOM 542 C CA . GLY A 1 89 ? 12.212 40.858 6.500 1.00 23.04 70 GLY A CA 1
ATOM 543 C C . GLY A 1 89 ? 13.435 40.124 5.999 1.00 23.26 70 GLY A C 1
ATOM 544 O O . GLY A 1 89 ? 13.344 38.999 5.498 1.00 23.47 70 GLY A O 1
ATOM 545 N N . ALA A 1 90 ? 14.591 40.764 6.154 1.00 24.25 71 ALA A N 1
ATOM 546 C CA . ALA A 1 90 ? 15.848 40.199 5.661 1.00 24.59 71 ALA A CA 1
ATOM 547 C C . ALA A 1 90 ? 16.170 38.856 6.325 1.00 24.79 71 ALA A C 1
ATOM 548 O O . ALA A 1 90 ? 16.377 38.779 7.543 1.00 25.01 71 ALA A O 1
ATOM 550 N N . GLY A 1 91 ? 16.169 37.793 5.524 1.00 24.78 72 GLY A N 1
ATOM 551 C CA . GLY A 1 91 ? 16.508 36.455 6.003 1.00 24.72 72 GLY A CA 1
ATOM 552 C C . GLY A 1 91 ? 15.399 35.718 6.735 1.00 24.62 72 GLY A C 1
ATOM 553 O O . GLY A 1 91 ? 15.586 34.578 7.173 1.00 25.46 72 GLY A O 1
ATOM 554 N N . LEU A 1 92 ? 14.238 36.356 6.866 1.00 24.22 73 LEU A N 1
ATOM 555 C CA . LEU A 1 92 ? 13.098 35.716 7.527 1.00 23.36 73 LEU A CA 1
ATOM 556 C C . LEU A 1 92 ? 12.253 34.909 6.532 1.00 22.85 73 LEU A C 1
ATOM 557 O O . LEU A 1 92 ? 12.493 34.970 5.327 1.00 22.94 73 LEU A O 1
ATOM 562 N N . ALA A 1 93 ? 11.279 34.145 7.021 1.00 21.40 74 ALA A N 1
ATOM 563 C CA . ALA A 1 93 ? 10.502 33.260 6.146 1.00 20.80 74 ALA A CA 1
ATOM 564 C C . ALA A 1 93 ? 9.964 33.982 4.908 1.00 20.55 74 ALA A C 1
ATOM 565 O O . ALA A 1 93 ? 10.083 33.484 3.777 1.00 20.29 74 ALA A O 1
ATOM 567 N N . LEU A 1 94 ? 9.361 35.148 5.122 1.00 19.79 75 LEU A N 1
ATOM 568 C CA . LEU A 1 94 ? 8.974 36.008 4.015 1.00 19.55 75 LEU A CA 1
ATOM 569 C C . LEU A 1 94 ? 10.179 36.900 3.745 1.00 19.38 75 LEU A C 1
ATOM 570 O O . LEU A 1 94 ? 10.282 38.017 4.247 1.00 19.46 75 LEU A O 1
ATOM 575 N N . ASP A 1 95 ? 11.104 36.368 2.949 1.00 19.81 76 ASP A N 1
ATOM 576 C CA . ASP A 1 95 ? 12.459 36.908 2.860 1.00 20.50 76 ASP A CA 1
ATOM 577 C C . ASP A 1 95 ? 12.564 38.035 1.857 1.00 20.71 76 ASP A C 1
ATOM 578 O O . ASP A 1 95 ? 12.556 37.806 0.647 1.00 20.78 76 ASP A O 1
ATOM 583 N N . THR A 1 96 ? 12.660 39.251 2.378 1.00 21.87 77 THR A N 1
ATOM 584 C CA . THR A 1 96 ? 12.741 40.448 1.546 1.00 22.95 77 THR A CA 1
ATOM 585 C C . THR A 1 96 ? 14.110 40.615 0.857 1.00 23.80 77 THR A C 1
ATOM 586 O O . THR A 1 96 ? 14.267 41.503 0.026 1.00 24.33 77 THR A O 1
ATOM 590 N N . ASP A 1 97 ? 15.090 39.780 1.203 1.00 24.83 78 ASP A N 1
ATOM 591 C CA . ASP A 1 97 ? 16.354 39.747 0.442 1.00 26.11 78 ASP A CA 1
ATOM 592 C C . ASP A 1 97 ? 16.242 38.860 -0.796 1.00 26.19 78 ASP A C 1
ATOM 593 O O . ASP A 1 97 ? 17.081 38.934 -1.712 1.00 26.89 78 ASP A O 1
ATOM 598 N N . ARG A 1 98 ? 15.204 38.030 -0.821 1.00 25.71 79 ARG A N 1
ATOM 599 C CA . ARG A 1 98 ? 15.054 36.986 -1.818 1.00 25.53 79 ARG A CA 1
ATOM 600 C C . ARG A 1 98 ? 13.913 37.246 -2.805 1.00 24.19 79 ARG A C 1
ATOM 601 O O . ARG A 1 98 ? 14.045 36.968 -3.997 1.00 24.45 79 ARG A O 1
ATOM 609 N N . TYR A 1 99 ? 12.793 37.765 -2.298 1.00 22.26 80 TYR A N 1
ATOM 610 C CA . TYR A 1 99 ? 11.577 37.887 -3.091 1.00 20.81 80 TYR A CA 1
ATOM 611 C C . TYR A 1 99 ? 11.158 39.329 -3.219 1.00 19.87 80 TYR A C 1
ATOM 612 O O . TYR A 1 99 ? 11.568 40.166 -2.427 1.00 20.66 80 TYR A O 1
ATOM 621 N N . PHE A 1 100 ? 10.337 39.597 -4.230 1.00 19.19 81 PHE A N 1
ATOM 622 C CA . PHE A 1 100 ? 9.690 40.890 -4.414 1.00 18.67 81 PHE A CA 1
ATOM 623 C C . PHE A 1 100 ? 8.232 40.666 -4.054 1.00 18.29 81 PHE A C 1
ATOM 624 O O . PHE A 1 100 ? 7.507 40.011 -4.796 1.00 18.47 81 PHE A O 1
ATOM 632 N N . PHE A 1 101 ? 7.822 41.198 -2.906 1.00 17.76 82 PHE A N 1
ATOM 633 C CA . PHE A 1 101 ? 6.476 40.973 -2.394 1.00 17.26 82 PHE A CA 1
ATOM 634 C C . PHE A 1 101 ? 5.552 42.092 -2.821 1.00 17.26 82 PHE A C 1
ATOM 635 O O . PHE A 1 101 ? 5.930 43.258 -2.775 1.00 17.21 82 PHE A O 1
ATOM 643 N N . ILE A 1 102 ? 4.335 41.729 -3.219 1.00 17.04 83 ILE A N 1
ATOM 644 C CA . ILE A 1 102 ? 3.271 42.703 -3.455 1.00 16.46 83 ILE A CA 1
ATOM 645 C C . ILE A 1 102 ? 2.146 42.384 -2.476 1.00 15.88 83 ILE A C 1
ATOM 646 O O . ILE A 1 102 ? 1.725 41.229 -2.364 1.00 16.04 83 ILE A O 1
ATOM 651 N N A SER A 1 103 ? 1.662 43.405 -1.768 0.50 15.62 84 SER A N 1
ATOM 652 N N B SER A 1 103 ? 1.688 43.411 -1.774 0.50 15.65 84 SER A N 1
ATOM 653 C CA A SER A 1 103 ? 0.551 43.247 -0.815 0.50 15.01 84 SER A CA 1
ATOM 654 C CA B SER A 1 103 ? 0.568 43.293 -0.855 0.50 15.14 84 SER A CA 1
ATOM 655 C C A SER A 1 103 ? -0.456 44.386 -0.974 0.50 14.82 84 SER A C 1
ATOM 656 C C B SER A 1 103 ? -0.450 44.346 -1.270 0.50 14.83 84 SER A C 1
ATOM 657 O O A SER A 1 103 ? -0.080 45.555 -0.944 0.50 14.02 84 SER A O 1
ATOM 658 O O B SER A 1 103 ? -0.079 45.421 -1.738 0.50 14.30 84 SER A O 1
ATOM 663 N N . SER A 1 104 ? -1.733 44.036 -1.116 1.00 14.31 85 SER A N 1
ATOM 664 C CA . SER A 1 104 ? -2.769 45.022 -1.443 1.00 14.13 85 SER A CA 1
ATOM 665 C C . SER A 1 104 ? -3.979 44.888 -0.524 1.00 14.10 85 SER A C 1
ATOM 666 O O . SER A 1 104 ? -4.297 43.784 -0.062 1.00 14.36 85 SER A O 1
ATOM 669 N N . ASN A 1 105 ? -4.633 46.014 -0.239 1.00 13.18 86 ASN A N 1
ATOM 670 C CA . ASN A 1 105 ? -5.862 45.986 0.561 1.00 13.17 86 ASN A CA 1
ATOM 671 C C . ASN A 1 105 ? -6.990 45.488 -0.337 1.00 12.60 86 ASN A C 1
ATOM 672 O O . ASN A 1 105 ? -7.109 45.920 -1.491 1.00 13.37 86 ASN A O 1
ATOM 677 N N . VAL A 1 106 ? -7.796 44.547 0.161 1.00 12.21 87 VAL A N 1
ATOM 678 C CA . VAL A 1 106 ? -8.867 43.952 -0.661 1.00 12.23 87 VAL A CA 1
ATOM 679 C C . VAL A 1 106 ? -9.954 44.961 -1.023 1.00 12.75 87 VAL A C 1
ATOM 680 O O . VAL A 1 106 ? -10.243 45.887 -0.255 1.00 12.97 87 VAL A O 1
ATOM 684 N N . LEU A 1 107 ? -10.577 44.739 -2.179 1.00 13.06 88 LEU A N 1
ATOM 685 C CA . LEU A 1 107 ? -11.841 45.392 -2.526 1.00 13.78 88 LEU A CA 1
ATOM 686 C C . LEU A 1 107 ? -12.816 45.191 -1.370 1.00 14.07 88 LEU A C 1
ATOM 687 O O . LEU A 1 107 ? -12.920 44.085 -0.830 1.00 14.30 88 LEU A O 1
ATOM 692 N N . GLY A 1 108 ? -13.522 46.249 -0.976 1.00 13.07 89 GLY A N 1
ATOM 693 C CA . GLY A 1 108 ? -14.416 46.160 0.186 1.00 13.63 89 GLY A CA 1
ATOM 694 C C . GLY A 1 108 ? -13.735 46.501 1.497 1.00 13.77 89 GLY A C 1
ATOM 695 O O . GLY A 1 108 ? -14.403 46.604 2.533 1.00 14.59 89 GLY A O 1
ATOM 696 N N . GLY A 1 109 ? -12.411 46.695 1.453 1.00 13.53 90 GLY A N 1
ATOM 697 C CA . GLY A 1 109 ? -11.626 47.087 2.629 1.00 13.53 90 GLY A CA 1
ATOM 698 C C . GLY A 1 109 ? -11.822 48.533 3.058 1.00 14.06 90 GLY A C 1
ATOM 699 O O . GLY A 1 109 ? -12.639 49.268 2.482 1.00 14.33 90 GLY A O 1
ATOM 700 N N . CYS A 1 110 ? -11.051 48.937 4.064 1.00 14.01 91 CYS A N 1
ATOM 701 C CA . CYS A 1 110 ? -11.187 50.268 4.652 1.00 14.73 91 CYS A CA 1
ATOM 702 C C . CYS A 1 110 ? -9.826 50.873 4.967 1.00 15.33 91 CYS A C 1
ATOM 703 O O . CYS A 1 110 ? -9.721 51.836 5.729 1.00 15.76 91 CYS A O 1
ATOM 706 N N . LYS A 1 111 ? -8.775 50.325 4.356 1.00 14.85 92 LYS A N 1
ATOM 707 C CA . LYS A 1 111 ? -7.432 50.856 4.563 1.00 15.31 92 LYS A CA 1
ATOM 708 C C . LYS A 1 111 ? -6.793 51.280 3.241 1.00 15.52 92 LYS A C 1
ATOM 709 O O . LYS A 1 111 ? -5.580 51.157 3.042 1.00 16.31 92 LYS A O 1
ATOM 7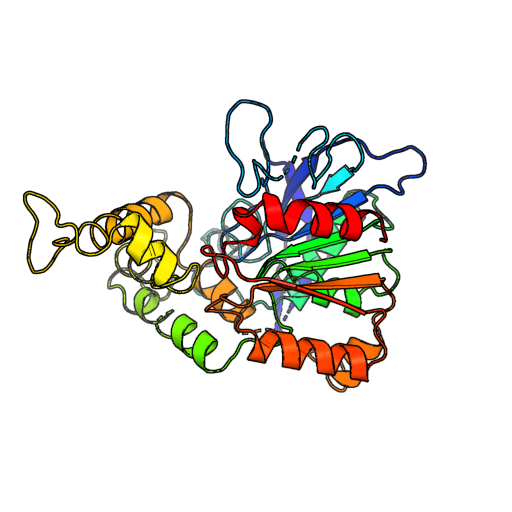15 N N . GLY A 1 112 ? -7.636 51.788 2.356 1.00 15.22 93 GLY A N 1
ATOM 716 C CA . GLY A 1 112 ? -7.158 52.487 1.163 1.00 15.54 93 GLY A CA 1
ATOM 717 C C . GLY A 1 112 ? -7.804 52.025 -0.124 1.00 15.50 93 GLY A C 1
ATOM 718 O O . GLY A 1 112 ? -8.009 52.822 -1.054 1.00 16.07 93 GLY A O 1
ATOM 719 N N . THR A 1 113 ? -8.127 50.738 -0.210 1.00 14.74 94 THR A N 1
ATOM 720 C CA . THR A 1 113 ? -8.777 50.230 -1.413 1.00 14.43 94 THR A CA 1
ATOM 721 C C . THR A 1 113 ? -10.255 50.543 -1.328 1.00 14.88 94 THR A C 1
ATOM 722 O O . THR A 1 113 ? -10.822 50.559 -0.244 1.00 14.87 94 THR A O 1
ATOM 726 N N . THR A 1 114 ? -10.861 50.827 -2.476 1.00 13.95 95 THR A N 1
ATOM 727 C CA . THR A 1 114 ? -12.284 51.156 -2.520 1.00 14.45 95 THR A CA 1
ATOM 728 C C . THR A 1 114 ? -13.118 50.154 -1.726 1.00 14.07 95 THR A C 1
ATOM 729 O O . THR A 1 114 ? -13.010 48.938 -1.925 1.00 14.18 95 THR A O 1
ATOM 733 N N . GLY A 1 115 ? -13.955 50.703 -0.855 1.00 13.82 96 GLY A N 1
ATOM 734 C CA . GLY A 1 115 ? -14.880 49.942 -0.022 1.00 13.88 96 GLY A CA 1
ATOM 735 C C . GLY A 1 115 ? -16.086 50.799 0.310 1.00 14.43 96 GLY A C 1
ATOM 736 O O . GLY A 1 115 ? -16.255 51.899 -0.238 1.00 14.72 96 GLY A O 1
ATOM 737 N N . PRO A 1 116 ? -16.948 50.308 1.201 1.00 14.48 97 PRO A N 1
ATOM 738 C CA . PRO A 1 116 ? -18.186 51.039 1.495 1.00 14.81 97 PRO A CA 1
ATOM 739 C C . PRO A 1 116 ? -17.981 52.430 2.096 1.00 15.12 97 PRO A C 1
ATOM 740 O O . PRO A 1 116 ? -18.878 53.280 1.969 1.00 15.36 97 PRO A O 1
ATOM 744 N N . SER A 1 117 ? -16.835 52.678 2.729 1.00 15.13 98 SER A N 1
ATOM 745 C CA . SER A 1 117 ? -16.562 54.012 3.275 1.00 15.68 98 SER A CA 1
ATOM 746 C C . SER A 1 117 ? -16.036 55.000 2.227 1.00 16.25 98 SER A C 1
ATOM 747 O O . SER A 1 117 ? -15.950 56.200 2.496 1.00 16.58 98 SER A O 1
ATOM 750 N N . SER A 1 118 ? -15.663 54.486 1.053 1.00 15.72 99 SER A N 1
ATOM 751 C CA . SER A 1 118 ? -15.168 55.335 -0.048 1.00 16.11 99 SER A CA 1
ATOM 752 C C . SER A 1 118 ? -16.274 56.193 -0.635 1.00 16.32 99 SER A C 1
ATOM 753 O O . SER A 1 118 ? -17.450 55.826 -0.579 1.00 16.43 99 SER A O 1
ATOM 756 N N . ILE A 1 119 ? -15.890 57.321 -1.236 1.00 16.51 100 ILE A N 1
ATOM 757 C CA . ILE A 1 119 ? -16.868 58.182 -1.900 1.00 17.07 100 ILE A CA 1
ATOM 758 C C . ILE A 1 119 ? -17.418 57.523 -3.168 1.00 17.20 100 ILE A C 1
ATOM 759 O O . ILE A 1 119 ? -16.662 57.086 -4.038 1.00 18.64 100 ILE A O 1
ATOM 764 N N . ASN A 1 120 ? -18.737 57.441 -3.261 1.00 17.29 101 ASN A N 1
ATOM 765 C CA . ASN A 1 120 ? -19.393 56.896 -4.433 1.00 17.85 101 ASN A CA 1
ATOM 766 C C . ASN A 1 120 ? -19.287 57.943 -5.548 1.00 19.18 101 ASN A C 1
ATOM 767 O O . ASN A 1 120 ? -19.808 59.032 -5.384 1.00 19.37 101 ASN A O 1
ATOM 772 N N . PRO A 1 121 ? -18.600 57.615 -6.661 1.00 20.22 102 PRO A N 1
ATOM 773 C CA . PRO A 1 121 ? -18.432 58.627 -7.724 1.00 21.38 102 PRO A CA 1
ATOM 774 C C . PRO A 1 121 ? -19.754 59.212 -8.221 1.00 22.62 102 PRO A C 1
ATOM 775 O O . PRO A 1 121 ? -19.767 60.339 -8.736 1.00 23.03 102 PRO A O 1
ATOM 779 N N . GLN A 1 122 ? -20.849 58.468 -8.070 1.00 23.71 103 GLN A N 1
ATOM 780 C CA . GLN A 1 122 ? -22.163 58.903 -8.556 1.00 25.22 103 GLN A CA 1
ATOM 781 C C . GLN A 1 122 ? -22.950 59.823 -7.606 1.00 25.49 103 GLN A C 1
ATOM 782 O O . GLN A 1 122 ? -23.969 60.411 -8.007 1.00 26.50 103 GLN A O 1
ATOM 788 N N . THR A 1 123 ? -22.499 59.958 -6.360 1.00 24.93 104 THR A N 1
ATOM 789 C CA . THR A 1 123 ? -23.245 60.745 -5.369 1.00 24.84 104 THR A CA 1
ATOM 790 C C . THR A 1 123 ? -22.400 61.775 -4.634 1.00 24.78 104 THR A C 1
ATOM 791 O O . THR A 1 123 ? -22.946 62.716 -4.048 1.00 25.45 104 THR A O 1
ATOM 795 N N . GLY A 1 124 ? -21.082 61.579 -4.618 1.00 23.88 105 GLY A N 1
ATOM 796 C CA . GLY A 1 124 ? -20.191 62.416 -3.829 1.00 24.23 105 GLY A CA 1
ATOM 797 C C . GLY A 1 124 ? -20.268 62.166 -2.330 1.00 24.13 105 GLY A C 1
ATOM 798 O O . GLY A 1 124 ? -19.684 62.908 -1.546 1.00 24.68 105 GLY A O 1
ATOM 799 N N . LYS A 1 125 ? -20.994 61.118 -1.937 1.00 24.05 106 LYS A N 1
ATOM 800 C CA . LYS A 1 125 ? -21.099 60.709 -0.528 1.00 24.10 106 LYS A CA 1
ATOM 801 C C . LYS A 1 125 ? -20.593 59.273 -0.437 1.00 21.99 106 LYS A C 1
ATOM 802 O O . LYS A 1 125 ? -20.606 58.564 -1.445 1.00 21.54 106 LYS A O 1
ATOM 808 N N . PRO A 1 126 ? -20.166 58.830 0.761 1.00 20.78 107 PRO A N 1
ATOM 809 C CA . PRO A 1 126 ? -19.742 57.427 0.878 1.00 19.64 107 PRO A CA 1
ATOM 810 C C . PRO A 1 126 ? -20.786 56.443 0.350 1.00 18.56 107 PRO A C 1
ATOM 811 O O . PRO A 1 126 ? -22.004 56.695 0.457 1.00 18.80 107 PRO A O 1
ATOM 815 N N . TYR A 1 127 ? -20.328 55.330 -0.222 1.00 17.47 108 TYR A N 1
ATOM 816 C CA . TYR A 1 127 ? -21.250 54.305 -0.726 1.00 16.94 108 TYR A CA 1
ATOM 817 C C . TYR A 1 127 ? -22.240 53.857 0.365 1.00 17.41 108 TYR A C 1
ATOM 818 O O . TYR A 1 127 ? -23.452 53.796 0.138 1.00 16.82 108 TYR A O 1
ATOM 827 N N . GLY A 1 128 ? -21.707 53.528 1.542 1.00 17.84 109 GLY A N 1
ATOM 828 C CA . GLY A 1 128 ? -22.548 53.091 2.669 1.00 17.81 109 GLY A CA 1
ATOM 829 C C . GLY A 1 128 ? -23.449 51.947 2.239 1.00 18.91 109 GLY A C 1
ATOM 830 O O . GLY A 1 128 ? -22.970 50.934 1.710 1.00 17.98 109 GLY A O 1
ATOM 831 N N . SER A 1 129 ? -24.759 52.118 2.437 1.00 18.98 110 SER A N 1
ATOM 832 C CA . SER A 1 129 ? -25.738 51.079 2.099 1.00 20.33 110 SER A CA 1
ATOM 833 C C . SER A 1 129 ? -25.772 50.731 0.608 1.00 20.82 110 SER A C 1
ATOM 834 O O . SER A 1 129 ? -26.312 49.684 0.231 1.00 22.25 110 SER A O 1
ATOM 837 N N . GLN A 1 130 ? -25.207 51.600 -0.230 1.00 21.34 111 GLN A N 1
ATOM 838 C CA . GLN A 1 130 ? -25.185 51.401 -1.682 1.00 22.52 111 GLN A CA 1
ATOM 839 C C . GLN A 1 130 ? -23.984 50.601 -2.186 1.00 20.69 111 GLN A C 1
ATOM 840 O O . GLN A 1 130 ? -23.875 50.345 -3.386 1.00 20.51 111 GLN A O 1
ATOM 846 N N . PHE A 1 131 ? -23.073 50.216 -1.294 1.00 19.07 112 PHE A N 1
ATOM 847 C CA . PHE A 1 131 ? -21.926 49.432 -1.749 1.00 17.87 112 PHE A CA 1
ATOM 848 C C . PHE A 1 131 ? -22.413 48.050 -2.171 1.00 18.36 112 PHE A C 1
ATOM 849 O O . PHE A 1 131 ? -23.168 47.413 -1.427 1.00 17.89 112 PHE A O 1
ATOM 857 N N . PRO A 1 132 ? -22.017 47.602 -3.377 1.00 19.07 113 PRO A N 1
ATOM 858 C CA . PRO A 1 132 ? -22.521 46.331 -3.878 1.00 19.46 113 PRO A CA 1
ATOM 859 C C . PRO A 1 132 ? -21.892 45.155 -3.149 1.00 19.52 113 PRO A C 1
ATOM 860 O O . PRO A 1 132 ? -20.808 45.271 -2.585 1.00 19.59 113 PRO A O 1
ATOM 864 N N . ASN A 1 133 ? -22.586 44.025 -3.170 1.00 18.99 114 ASN A N 1
ATOM 865 C CA . ASN A 1 133 ? -22.099 42.824 -2.526 1.00 19.01 114 ASN A CA 1
ATOM 866 C C . ASN A 1 133 ? -20.972 42.246 -3.342 1.00 18.27 114 ASN A C 1
ATOM 867 O O . ASN A 1 133 ? -21.045 42.177 -4.580 1.00 19.07 114 ASN A O 1
ATOM 872 N N . ILE A 1 134 ? -19.903 41.901 -2.646 1.00 17.50 115 ILE A N 1
ATOM 873 C CA . ILE A 1 134 ? -18.706 41.399 -3.305 1.00 16.38 115 ILE A CA 1
ATOM 874 C C . ILE A 1 134 ? -18.347 40.017 -2.787 1.00 15.82 115 ILE A C 1
ATOM 875 O O . ILE A 1 134 ? -18.755 39.612 -1.686 1.00 16.00 115 ILE A O 1
ATOM 880 N N . VAL A 1 135 ? -17.584 39.305 -3.607 1.00 14.95 116 VAL A N 1
ATOM 881 C CA . VAL A 1 135 ? -17.110 37.971 -3.285 1.00 13.98 116 VAL A CA 1
ATOM 882 C C . VAL A 1 135 ? -15.612 37.894 -3.579 1.00 13.63 116 VAL A C 1
ATOM 883 O O . VAL A 1 135 ? -15.035 38.788 -4.204 1.00 13.38 116 VAL A O 1
ATOM 887 N N . VAL A 1 136 ? -14.981 36.821 -3.125 1.00 12.99 117 VAL A N 1
ATOM 888 C CA . VAL A 1 136 ? -13.550 36.644 -3.340 1.00 13.40 117 VAL A CA 1
ATOM 889 C C . VAL A 1 136 ? -13.194 36.704 -4.842 1.00 13.81 117 VAL A C 1
ATOM 890 O O . VAL A 1 136 ? -12.133 37.193 -5.214 1.00 13.98 117 VAL A O 1
ATOM 894 N N . GLN A 1 137 ? -14.098 36.234 -5.704 1.00 13.73 118 GLN A N 1
ATOM 895 C CA . GLN A 1 137 ? -13.836 36.244 -7.140 1.00 14.36 118 GLN A CA 1
ATOM 896 C C . GLN A 1 137 ? -13.620 37.672 -7.640 1.00 14.73 118 GLN A C 1
ATOM 897 O O . GLN A 1 137 ? -12.806 37.901 -8.533 1.00 16.47 118 GLN A O 1
ATOM 903 N N . ASP A 1 138 ? -14.343 38.626 -7.058 1.00 14.49 119 ASP A N 1
ATOM 904 C CA . ASP A 1 138 ? -14.179 40.042 -7.401 1.00 14.72 119 ASP A CA 1
ATOM 905 C C . ASP A 1 138 ? -12.850 40.595 -6.876 1.00 14.50 119 ASP A C 1
ATOM 906 O O . ASP A 1 138 ? -12.138 41.343 -7.556 1.00 14.79 119 ASP A O 1
ATOM 911 N N . ILE A 1 139 ? -12.547 40.245 -5.628 1.00 13.93 120 ILE A N 1
ATOM 912 C CA . ILE A 1 139 ? -11.323 40.659 -4.969 1.00 13.16 120 ILE A CA 1
ATOM 913 C C . ILE A 1 139 ? -10.102 40.237 -5.777 1.00 13.47 120 ILE A C 1
ATOM 914 O O . ILE A 1 139 ? -9.193 41.035 -5.978 1.00 13.95 120 ILE A O 1
ATOM 919 N N . VAL A 1 140 ? -10.093 38.999 -6.267 1.00 13.73 121 VAL A N 1
ATOM 920 C CA . VAL A 1 140 ? -8.911 38.543 -7.023 1.00 14.72 121 VAL A CA 1
ATOM 921 C C . VAL A 1 140 ? -8.803 39.231 -8.388 1.00 15.00 121 VAL A C 1
ATOM 922 O O . VAL A 1 140 ? -7.692 39.484 -8.849 1.00 15.55 121 VAL A O 1
ATOM 926 N N . LYS A 1 141 ? -9.938 39.561 -9.015 1.00 15.02 122 LYS A N 1
ATOM 927 C CA . LYS A 1 141 ? -9.908 40.297 -10.291 1.00 15.52 122 LYS A CA 1
ATOM 928 C C . LYS A 1 141 ? -9.248 41.662 -10.112 1.00 15.96 122 LYS A C 1
ATOM 929 O O . LYS A 1 141 ? -8.497 42.127 -10.989 1.00 16.03 122 LYS A O 1
ATOM 935 N N . VAL A 1 142 ? -9.506 42.301 -8.974 1.00 14.94 123 VAL A N 1
ATOM 936 C CA . VAL A 1 142 ? -8.859 43.572 -8.673 1.00 15.08 123 VAL A CA 1
ATOM 937 C C . VAL A 1 142 ? -7.348 43.386 -8.481 1.00 15.12 123 VAL A C 1
ATOM 938 O O . VAL A 1 142 ? -6.548 44.174 -8.982 1.00 15.30 123 VAL A O 1
ATOM 942 N N . GLN A 1 143 ? -6.954 42.324 -7.780 1.00 14.59 124 GLN A N 1
ATOM 943 C CA . GLN A 1 143 ? -5.544 42.006 -7.615 1.00 14.34 124 GLN A CA 1
ATOM 944 C C . GLN A 1 143 ? -4.856 41.706 -8.952 1.00 14.42 124 GLN A C 1
ATOM 945 O O . GLN A 1 143 ? -3.737 42.134 -9.159 1.00 15.47 124 GLN A O 1
ATOM 951 N N . LYS A 1 144 ? -5.533 40.994 -9.849 1.00 14.22 125 LYS A N 1
ATOM 952 C CA . LYS A 1 144 ? -4.976 40.707 -11.186 1.00 15.04 125 LYS A CA 1
ATOM 953 C C . LYS A 1 144 ? -4.718 42.004 -11.952 1.00 15.63 125 LYS A C 1
ATOM 954 O O . LYS A 1 144 ? -3.670 42.169 -12.602 1.00 16.01 125 LYS A O 1
ATOM 960 N N . ALA A 1 145 ? -5.672 42.924 -11.857 1.00 15.18 126 ALA A N 1
ATOM 961 C CA . ALA A 1 145 ? -5.559 44.218 -12.541 1.00 15.68 126 ALA A CA 1
ATOM 962 C C . ALA A 1 145 ? -4.396 45.022 -11.967 1.00 15.44 126 ALA A C 1
ATOM 963 O O . ALA A 1 145 ? -3.676 45.709 -12.716 1.00 16.75 126 ALA A O 1
ATOM 965 N N . LEU A 1 146 ? -4.188 44.928 -10.651 1.00 15.29 127 LEU A N 1
ATOM 966 C CA . LEU A 1 146 ? -3.048 45.591 -10.029 1.00 15.53 127 LEU A CA 1
ATOM 967 C C . LEU A 1 146 ? -1.737 45.028 -10.579 1.00 15.76 127 LEU A C 1
ATOM 968 O O . LEU A 1 146 ? -0.826 45.781 -10.914 1.00 15.89 127 LEU A O 1
ATOM 973 N N . LEU A 1 147 ? -1.636 43.703 -10.666 1.00 16.68 128 LEU A N 1
ATOM 974 C CA . LEU A 1 147 ? -0.389 43.109 -11.154 1.00 17.16 128 LEU A CA 1
ATOM 975 C C . LEU A 1 147 ? -0.125 43.441 -12.621 1.00 18.18 128 LEU A C 1
ATOM 976 O O . LEU A 1 147 ? 1.030 43.624 -13.009 1.00 18.86 128 LEU A O 1
ATOM 981 N N . GLU A 1 148 ? -1.197 43.559 -13.402 1.00 18.70 129 GLU A N 1
ATOM 982 C CA . GLU A 1 148 ? -1.110 44.002 -14.800 1.00 20.17 129 GLU A CA 1
ATOM 983 C C . GLU A 1 148 ? -0.543 45.423 -14.858 1.00 20.02 129 GLU A C 1
ATOM 984 O O . GLU A 1 148 ? 0.379 45.709 -15.634 1.00 20.88 129 GLU A O 1
ATOM 990 N N . HIS A 1 149 ? -1.066 46.295 -14.003 1.00 19.81 130 HIS A N 1
ATOM 991 C CA . HIS A 1 149 ? -0.567 47.662 -13.899 1.00 19.47 130 HIS A CA 1
ATOM 992 C C . HIS A 1 149 ? 0.927 47.695 -13.546 1.00 19.70 130 HIS A C 1
ATOM 993 O O . HIS A 1 149 ? 1.705 48.494 -14.114 1.00 20.32 130 HIS A O 1
ATOM 1000 N N . LEU A 1 150 ? 1.337 46.809 -12.641 1.00 18.85 131 LEU A N 1
ATOM 1001 C CA . LEU A 1 150 ? 2.724 46.777 -12.166 1.00 19.44 131 LEU A CA 1
ATOM 1002 C C . LEU A 1 150 ? 3.671 46.047 -13.129 1.00 20.35 131 LEU A C 1
ATOM 1003 O O . LEU A 1 150 ? 4.880 46.015 -12.911 1.00 21.67 131 LEU A O 1
ATOM 1008 N N . GLY A 1 151 ? 3.114 45.467 -14.180 1.00 20.52 132 GLY A N 1
ATOM 1009 C CA . GLY A 1 151 ? 3.917 44.745 -15.170 1.00 21.31 132 GLY A CA 1
ATOM 1010 C C . GLY A 1 151 ? 4.459 43.423 -14.660 1.00 22.07 132 GLY A C 1
ATOM 1011 O O . GLY A 1 151 ? 5.552 42.999 -15.057 1.00 22.86 132 GLY A O 1
ATOM 1012 N N . ILE A 1 152 ? 3.706 42.775 -13.770 1.00 21.46 133 ILE A N 1
ATOM 1013 C CA . ILE A 1 152 ? 4.068 41.445 -13.275 1.00 21.78 133 ILE A CA 1
ATOM 1014 C C . ILE A 1 152 ? 3.235 40.410 -14.034 1.00 21.81 133 ILE A C 1
ATOM 1015 O O . ILE A 1 152 ? 2.012 40.339 -13.866 1.00 21.92 133 ILE A O 1
ATOM 1020 N N . SER A 1 153 ? 3.895 39.610 -14.873 1.00 21.89 134 SER A N 1
ATOM 1021 C CA . SER A 1 153 ? 3.175 38.689 -15.756 1.00 22.17 134 SER A CA 1
ATOM 1022 C C . SER A 1 153 ? 3.183 37.240 -15.264 1.00 21.24 134 SER A C 1
ATOM 1023 O O . SER A 1 153 ? 2.538 36.386 -15.856 1.00 21.51 134 SER A O 1
ATOM 1026 N N . HIS A 1 154 ? 3.923 36.982 -14.190 1.00 20.55 135 HIS A N 1
ATOM 1027 C CA . HIS A 1 154 ? 3.957 35.655 -13.565 1.00 19.51 135 HIS A CA 1
ATOM 1028 C C . HIS A 1 154 ? 4.438 35.822 -12.133 1.00 18.91 135 HIS A C 1
ATOM 1029 O O . HIS A 1 154 ? 5.202 36.745 -11.842 1.00 19.18 135 HIS A O 1
ATOM 1036 N N . LEU A 1 155 ? 3.996 34.924 -11.252 1.00 18.47 136 LEU A N 1
ATOM 1037 C CA . LEU A 1 155 ? 4.411 34.936 -9.842 1.00 17.68 136 LEU A CA 1
ATOM 1038 C C . LEU A 1 155 ? 5.139 33.658 -9.442 1.00 17.86 136 LEU A C 1
ATOM 1039 O O . LEU A 1 155 ? 4.763 32.561 -9.855 1.00 17.93 136 LEU A O 1
ATOM 1044 N N . LYS A 1 156 ? 6.146 33.809 -8.594 1.00 18.00 137 LYS A N 1
ATOM 1045 C CA . LYS A 1 156 ? 6.789 32.669 -7.963 1.00 17.78 137 LYS A CA 1
ATOM 1046 C C . LYS A 1 156 ? 5.790 32.016 -7.015 1.00 17.55 137 LYS A C 1
ATOM 1047 O O . LYS A 1 156 ? 5.656 30.793 -6.969 1.00 17.76 137 LYS A O 1
ATOM 1053 N N . ALA A 1 157 ? 5.066 32.837 -6.263 1.00 16.73 138 ALA A N 1
ATOM 1054 C CA . ALA A 1 157 ? 4.111 32.290 -5.305 1.00 15.82 138 ALA A CA 1
ATOM 1055 C C . ALA A 1 157 ? 3.003 33.278 -4.975 1.00 15.25 138 ALA A C 1
ATOM 1056 O O . ALA A 1 157 ? 3.152 34.486 -5.186 1.00 15.29 138 ALA A O 1
ATOM 1058 N N . ILE A 1 158 ? 1.909 32.731 -4.452 1.00 14.86 139 ILE A N 1
ATOM 1059 C CA . ILE A 1 158 ? 0.884 33.508 -3.753 1.00 14.10 139 ILE A CA 1
ATOM 1060 C C . ILE A 1 158 ? 0.744 32.888 -2.372 1.00 14.53 139 ILE A C 1
ATOM 1061 O O . ILE A 1 158 ? 0.679 31.664 -2.235 1.00 15.30 139 ILE A O 1
ATOM 1066 N N . ILE A 1 159 ? 0.717 33.732 -1.345 1.00 13.56 140 ILE A N 1
ATOM 1067 C CA . ILE A 1 159 ? 0.621 33.234 0.024 1.00 13.29 140 ILE A CA 1
ATOM 1068 C C . ILE A 1 159 ? -0.433 34.018 0.799 1.00 13.24 140 ILE A C 1
ATOM 1069 O O . ILE A 1 159 ? -0.491 35.245 0.720 1.00 12.92 140 ILE A O 1
ATOM 1074 N N . GLY A 1 160 ? -1.240 33.297 1.568 1.00 13.25 141 GLY A N 1
ATOM 1075 C CA . GLY A 1 160 ? -2.206 33.962 2.445 1.00 13.94 141 GLY A CA 1
ATOM 1076 C C . GLY A 1 160 ? -2.695 33.013 3.505 1.00 13.75 141 GLY A C 1
ATOM 1077 O O . GLY A 1 160 ? -2.769 31.801 3.281 1.00 14.22 141 GLY A O 1
ATOM 1078 N N . GLY A 1 161 ? -3.061 33.558 4.661 1.00 13.55 142 GLY A N 1
ATOM 1079 C CA . GLY A 1 161 ? -3.693 32.757 5.691 1.00 13.56 142 GLY A CA 1
ATOM 1080 C C . GLY A 1 161 ? -5.134 33.199 5.891 1.00 13.38 142 GLY A C 1
ATOM 1081 O O . GLY A 1 161 ? -5.460 34.369 5.636 1.00 12.71 142 GLY A O 1
ATOM 1082 N N . SER A 1 162 ? -5.971 32.269 6.350 1.00 13.71 143 SER A N 1
ATOM 1083 C CA . SER A 1 162 ? -7.366 32.571 6.691 1.00 13.73 143 SER A CA 1
ATOM 1084 C C . SER A 1 162 ? -8.099 33.077 5.439 1.00 13.51 143 SER A C 1
ATOM 1085 O O . SER A 1 162 ? -8.001 32.450 4.393 1.00 12.87 143 SER A O 1
ATOM 1088 N N . PHE A 1 163 ? -8.811 34.205 5.532 1.00 13.04 144 PHE A N 1
ATOM 1089 C CA . PHE A 1 163 ? -9.434 34.824 4.352 1.00 12.85 144 PHE A CA 1
ATOM 1090 C C . PHE A 1 163 ? -8.414 35.054 3.219 1.00 13.30 144 PHE A C 1
ATOM 1091 O O . PHE A 1 163 ? -8.768 35.027 2.041 1.00 13.39 144 PHE A O 1
ATOM 1099 N N . GLY A 1 164 ? -7.145 35.268 3.575 1.00 12.54 145 GLY A N 1
ATOM 1100 C CA . GLY A 1 164 ? -6.078 35.403 2.587 1.00 13.22 145 GLY A CA 1
ATOM 1101 C C . GLY A 1 164 ? -5.802 34.103 1.854 1.00 12.99 145 GLY A C 1
ATOM 1102 O O . GLY A 1 164 ? -5.449 34.115 0.677 1.00 13.12 145 GLY A O 1
ATOM 1103 N N . GLY A 1 165 ? -5.962 32.977 2.561 1.00 13.17 146 GLY A N 1
ATOM 1104 C CA . GLY A 1 165 ? -5.825 31.639 1.946 1.00 13.47 146 GLY A CA 1
ATOM 1105 C C . GLY A 1 165 ? -6.921 31.384 0.924 1.00 13.97 146 GLY A C 1
ATOM 1106 O O . GLY A 1 165 ? -6.681 30.730 -0.084 1.00 14.25 146 GLY A O 1
ATOM 1115 N N . GLN A 1 167 ? -8.357 33.783 -0.883 1.00 13.55 148 GLN A N 1
ATOM 1116 C CA . GLN A 1 167 ? -7.913 34.549 -2.043 1.00 13.28 148 GLN A CA 1
ATOM 1117 C C . GLN A 1 167 ? -6.862 33.762 -2.831 1.00 13.30 148 GLN A C 1
ATOM 1118 O O . GLN A 1 167 ? -6.920 33.700 -4.061 1.00 13.46 148 GLN A O 1
ATOM 1124 N N . ALA A 1 168 ? -5.924 33.136 -2.124 1.00 13.10 149 ALA A N 1
ATOM 1125 C CA . ALA A 1 168 ? -4.870 32.362 -2.798 1.00 13.92 149 ALA A CA 1
ATOM 1126 C C . ALA A 1 168 ? -5.473 31.180 -3.543 1.00 14.36 149 ALA A C 1
ATOM 1127 O O . ALA A 1 168 ? -5.121 30.938 -4.713 1.00 14.14 149 ALA A O 1
ATOM 1129 N N . ASN A 1 169 ? -6.383 30.462 -2.880 1.00 13.27 150 ASN A N 1
ATOM 1130 C CA . ASN A 1 169 ? -7.121 29.364 -3.515 1.00 14.08 150 ASN A CA 1
ATOM 1131 C C . ASN A 1 169 ? -7.833 29.797 -4.795 1.00 14.53 150 ASN A C 1
ATOM 1132 O O . ASN A 1 169 ? -7.762 29.116 -5.829 1.00 15.10 150 ASN A O 1
ATOM 1137 N N . GLN A 1 170 ? -8.514 30.941 -4.734 1.00 13.58 151 GLN A N 1
ATOM 1138 C CA . GLN A 1 170 ? -9.248 31.442 -5.882 1.00 13.69 151 GLN A CA 1
ATOM 1139 C C . GLN A 1 170 ? -8.311 31.838 -7.023 1.00 13.94 151 GLN A C 1
ATOM 1140 O O . GLN A 1 170 ? -8.616 31.590 -8.192 1.00 14.72 151 GLN A O 1
ATOM 1146 N N . TRP A 1 171 ? -7.160 32.427 -6.688 1.00 14.00 152 TRP A N 1
ATOM 1147 C CA . TRP A 1 171 ? -6.145 32.715 -7.704 1.00 14.43 152 TRP A CA 1
ATOM 1148 C C . TRP A 1 171 ? -5.736 31.447 -8.451 1.00 14.86 152 TRP A C 1
ATOM 1149 O O . TRP A 1 171 ? -5.610 31.452 -9.681 1.00 15.61 152 TRP A O 1
ATOM 1160 N N . ALA A 1 172 ? -5.532 30.375 -7.692 1.00 14.50 153 ALA A N 1
ATOM 1161 C CA . ALA A 1 172 ? -5.058 29.095 -8.234 1.00 14.83 153 ALA A CA 1
ATOM 1162 C C . ALA A 1 172 ? -6.032 28.537 -9.273 1.00 15.66 153 ALA A C 1
ATOM 1163 O O . ALA A 1 172 ? -5.623 27.855 -10.227 1.00 16.75 153 ALA A O 1
ATOM 1165 N N . ILE A 1 173 ? -7.314 28.843 -9.087 1.00 15.37 154 ILE A N 1
ATOM 1166 C CA . ILE A 1 173 ? -8.398 28.391 -9.976 1.00 15.84 154 ILE A CA 1
ATOM 1167 C C . ILE A 1 173 ? -8.543 29.310 -11.187 1.00 16.79 154 ILE A C 1
ATOM 1168 O O . ILE A 1 173 ? -8.580 28.846 -12.329 1.00 17.26 154 ILE A O 1
ATOM 1173 N N . ASP A 1 174 ? -8.629 30.613 -10.935 1.00 16.07 155 ASP A N 1
ATOM 1174 C CA . ASP A 1 174 ? -8.930 31.568 -12.004 1.00 16.95 155 ASP A CA 1
ATOM 1175 C C . ASP A 1 174 ? -7.780 31.849 -12.971 1.00 17.07 155 ASP A C 1
ATOM 1176 O O . ASP A 1 174 ? -8.016 32.136 -14.156 1.00 17.46 155 ASP A O 1
ATOM 1181 N N . TYR A 1 175 ? -6.550 31.784 -12.473 1.00 17.20 156 TYR A N 1
ATOM 1182 C CA . TYR A 1 175 ? -5.364 32.088 -13.283 1.00 18.15 156 TYR A CA 1
ATOM 1183 C C . TYR A 1 175 ? -4.349 30.961 -13.099 1.00 17.98 156 TYR A C 1
ATOM 1184 O O . TYR A 1 175 ? -3.271 31.154 -12.539 1.00 18.23 156 TYR A O 1
ATOM 1193 N N . PRO A 1 176 ? -4.709 29.764 -13.575 1.00 19.26 157 PRO A N 1
ATOM 1194 C CA . PRO A 1 176 ? -4.037 28.527 -13.170 1.00 19.70 157 PRO A CA 1
ATOM 1195 C C . PRO A 1 176 ? -2.552 28.454 -13.495 1.00 20.05 157 PRO A C 1
ATOM 1196 O O . PRO A 1 176 ? -1.800 27.796 -12.765 1.00 20.35 157 PRO A O 1
ATOM 1200 N N . ASP A 1 177 ? -2.128 29.147 -14.554 1.00 20.55 158 ASP A N 1
ATOM 1201 C CA . ASP A 1 177 ? -0.732 29.087 -14.977 1.00 21.22 158 ASP A CA 1
ATOM 1202 C C . ASP A 1 177 ? 0.047 30.346 -14.628 1.00 20.26 158 ASP A C 1
ATOM 1203 O O . ASP A 1 177 ? 1.177 30.544 -15.100 1.00 20.61 158 ASP A O 1
ATOM 1208 N N . PHE A 1 178 ? -0.540 31.186 -13.774 1.00 19.04 159 PHE A N 1
ATOM 1209 C CA . PHE A 1 178 ? 0.054 32.481 -13.459 1.00 18.69 159 PHE A CA 1
ATOM 1210 C C . PHE A 1 178 ? 1.085 32.424 -12.329 1.00 18.15 159 PHE A C 1
ATOM 1211 O O . PHE A 1 178 ? 1.886 33.341 -12.186 1.00 18.93 159 PHE A O 1
ATOM 1227 N N . ASP A 1 180 ? 3.775 29.727 -9.723 1.00 17.09 161 ASP A N 1
ATOM 1228 C CA . ASP A 1 180 ? 4.380 28.405 -9.497 1.00 17.49 161 ASP A CA 1
ATOM 1229 C C . ASP A 1 180 ? 3.747 27.704 -8.290 1.00 17.05 161 ASP A C 1
ATOM 1230 O O . ASP A 1 180 ? 3.366 26.530 -8.362 1.00 17.77 161 ASP A O 1
ATOM 1235 N N . ASN A 1 181 ? 3.641 28.451 -7.188 1.00 16.83 162 ASN A N 1
ATOM 1236 C CA . ASN A 1 181 ? 3.305 27.897 -5.883 1.00 16.00 162 ASN A CA 1
ATOM 1237 C C . ASN A 1 181 ? 2.146 28.648 -5.248 1.00 16.18 162 ASN A C 1
ATOM 1238 O O . ASN A 1 181 ? 2.054 29.867 -5.374 1.00 16.06 162 ASN A O 1
ATOM 1243 N N . ILE A 1 182 ? 1.285 27.895 -4.577 1.00 15.45 163 ILE A N 1
ATOM 1244 C CA . ILE A 1 182 ? 0.188 28.442 -3.763 1.00 15.08 163 ILE A CA 1
ATOM 1245 C C . ILE A 1 182 ? 0.423 28.010 -2.319 1.00 15.17 163 ILE A C 1
ATOM 1246 O O . ILE A 1 182 ? 0.615 26.819 -2.051 1.00 15.27 163 ILE A O 1
ATOM 1251 N N . VAL A 1 183 ? 0.408 28.962 -1.388 1.00 14.08 164 VAL A N 1
ATOM 1252 C CA . VAL A 1 183 ? 0.635 28.648 0.017 1.00 14.17 164 VAL A CA 1
ATOM 1253 C C . VAL A 1 183 ? -0.595 29.119 0.775 1.00 14.48 164 VAL A C 1
ATOM 1254 O O . VAL A 1 183 ? -0.784 30.307 0.979 1.00 14.60 164 VAL A O 1
ATOM 1258 N N . ASN A 1 184 ? -1.429 28.151 1.139 1.00 13.81 165 ASN A N 1
ATOM 1259 C CA . ASN A 1 184 ? -2.709 28.418 1.794 1.00 13.62 165 ASN A CA 1
ATOM 1260 C C . ASN A 1 184 ? -2.590 28.005 3.257 1.00 13.72 165 ASN A C 1
ATOM 1261 O O . ASN A 1 184 ? -2.555 26.814 3.572 1.00 14.12 165 ASN A O 1
ATOM 1266 N N . LEU A 1 185 ? -2.501 28.995 4.143 1.00 13.21 166 LEU A N 1
ATOM 1267 C CA . LEU A 1 185 ? -2.344 28.726 5.567 1.00 13.65 166 LEU A CA 1
ATOM 1268 C C . LEU A 1 185 ? -3.692 28.826 6.259 1.00 14.16 166 LEU A C 1
ATOM 1269 O O . LEU A 1 185 ? -4.324 29.888 6.233 1.00 14.39 166 LEU A O 1
ATOM 1274 N N . CYS A 1 186 ? -4.143 27.732 6.866 1.00 14.28 167 CYS A N 1
ATOM 1275 C CA . CYS A 1 186 ? -5.278 27.803 7.789 1.00 15.21 167 CYS A CA 1
ATOM 1276 C C . CYS A 1 186 ? -6.563 28.351 7.173 1.00 14.97 167 CYS A C 1
ATOM 1277 O O . CYS A 1 186 ? -7.223 29.242 7.734 1.00 15.41 167 CYS A O 1
ATOM 1280 N N . SER A 1 187 ? -6.922 27.830 6.016 1.00 15.26 168 SER A N 1
ATOM 1281 C CA . SER A 1 187 ? -8.249 28.088 5.481 1.00 16.13 168 SER A CA 1
ATOM 1282 C C . SER A 1 187 ? -8.772 26.863 4.771 1.00 16.89 168 SER A C 1
ATOM 1283 O O . SER A 1 187 ? -8.011 26.026 4.286 1.00 18.38 168 SER A O 1
ATOM 1286 N N . SER A 1 188 ? -10.080 26.774 4.706 1.00 17.45 169 SER A N 1
ATOM 1287 C CA . SER A 1 188 ? -10.727 25.733 3.944 1.00 17.38 169 SER A CA 1
ATOM 1288 C C . SER A 1 188 ? -11.368 26.399 2.746 1.00 18.13 169 SER A C 1
ATOM 1289 O O . SER A 1 188 ? -11.508 27.639 2.701 1.00 18.42 169 SER A O 1
ATOM 1292 N N . ILE A 1 189 ? -11.791 25.594 1.783 1.00 17.57 170 ILE A N 1
ATOM 1293 C CA . ILE A 1 189 ? -12.413 26.183 0.592 1.00 18.05 170 ILE A CA 1
ATOM 1294 C C . ILE A 1 189 ? -13.902 26.481 0.806 1.00 17.09 170 ILE A C 1
ATOM 1295 O O . ILE A 1 189 ? -14.508 27.190 0.009 1.00 17.37 170 ILE A O 1
ATOM 1300 N N . TYR A 1 190 ? -14.474 25.948 1.893 1.00 16.31 171 TYR A N 1
ATOM 1301 C CA . TYR A 1 190 ? -15.809 26.338 2.355 1.00 15.59 171 TYR A CA 1
ATOM 1302 C C . TYR A 1 190 ? -15.810 26.608 3.864 1.00 15.15 171 TYR A C 1
ATOM 1303 O O . TYR A 1 190 ? -15.238 25.839 4.628 1.00 15.16 171 TYR A O 1
ATOM 1312 N N . PHE A 1 191 ? -16.497 27.673 4.278 1.00 14.37 172 PHE A N 1
ATOM 1313 C CA . PHE A 1 191 ? -16.668 28.020 5.701 1.00 13.78 172 PHE A CA 1
ATOM 1314 C C . PHE A 1 191 ? -17.727 27.105 6.292 1.00 13.81 172 PHE A C 1
ATOM 1315 O O . PHE A 1 191 ? -18.733 26.841 5.641 1.00 14.45 172 PHE A O 1
ATOM 1323 N N . SER A 1 192 ? -17.515 26.641 7.526 1.00 13.40 173 SER A N 1
ATOM 1324 C CA . SER A 1 192 ? -18.437 25.688 8.164 1.00 13.54 173 SER A CA 1
ATOM 1325 C C . SER A 1 192 ? -19.748 26.328 8.612 1.00 13.39 173 SER A C 1
ATOM 1326 O O . SER A 1 192 ? -19.831 27.553 8.768 1.00 12.90 173 SER A O 1
ATOM 1329 N N . ALA A 1 193 ? -20.761 25.490 8.851 1.00 13.23 174 ALA A N 1
ATOM 1330 C CA . ALA A 1 193 ? -22.035 25.953 9.409 1.00 12.84 174 ALA A CA 1
ATOM 1331 C C . ALA A 1 193 ? -21.839 26.724 10.716 1.00 12.76 174 ALA A C 1
ATOM 1332 O O . ALA A 1 193 ? -22.439 27.779 10.924 1.00 12.53 174 ALA A O 1
ATOM 1334 N N . GLU A 1 194 ? -21.019 26.178 11.607 1.00 12.76 175 GLU A N 1
ATOM 1335 C CA . GLU A 1 194 ? -20.805 26.832 12.894 1.00 13.04 175 GLU A CA 1
ATOM 1336 C C . GLU A 1 194 ? -20.128 28.192 12.705 1.00 12.26 175 GLU A C 1
ATOM 1337 O O . GLU A 1 194 ? -20.508 29.181 13.339 1.00 12.36 175 GLU A O 1
ATOM 1343 N N . ALA A 1 195 ? -19.127 28.225 11.831 1.00 11.83 176 ALA A N 1
ATOM 1344 C CA . ALA A 1 195 ? -18.407 29.468 11.556 1.00 12.37 176 ALA A CA 1
ATOM 1345 C C . ALA A 1 195 ? -19.331 30.514 10.927 1.00 12.70 176 ALA A C 1
ATOM 1346 O O . ALA A 1 195 ? -19.266 31.709 11.280 1.00 12.87 176 ALA A O 1
ATOM 1348 N N . ILE A 1 196 ? -20.211 30.073 10.018 1.00 12.17 177 ILE A N 1
ATOM 1349 C CA . ILE A 1 196 ? -21.253 30.968 9.493 1.00 12.11 177 ILE A CA 1
ATOM 1350 C C . ILE A 1 196 ? -22.071 31.543 10.649 1.00 11.81 177 ILE A C 1
ATOM 1351 O O . ILE A 1 196 ? -22.372 32.750 10.684 1.00 12.35 177 ILE A O 1
ATOM 1356 N N . GLY A 1 197 ? -22.455 30.676 11.585 1.00 11.39 178 GLY A N 1
ATOM 1357 C CA . GLY A 1 197 ? -23.195 31.104 12.784 1.00 12.08 178 GLY A CA 1
ATOM 1358 C C . GLY A 1 197 ? -22.518 32.255 13.516 1.00 12.23 178 GLY A C 1
ATOM 1359 O O . GLY A 1 197 ? -23.172 33.245 13.859 1.00 12.28 178 GLY A O 1
ATOM 1360 N N . PHE A 1 198 ? -21.215 32.125 13.791 1.00 12.09 179 PHE A N 1
ATOM 1361 C CA . PHE A 1 198 ? -20.485 33.219 14.449 1.00 12.54 179 PHE A CA 1
ATOM 1362 C C . PHE A 1 198 ? -20.517 34.499 13.621 1.00 12.50 179 PHE A C 1
ATOM 1363 O O . PHE A 1 198 ? -20.752 35.575 14.176 1.00 12.43 179 PHE A O 1
ATOM 1371 N N . ASN A 1 199 ? -20.326 34.383 12.306 1.00 12.29 180 ASN A N 1
ATOM 1372 C CA . ASN A 1 199 ? -20.389 35.568 11.412 1.00 12.23 180 ASN A CA 1
ATOM 1373 C C . ASN A 1 199 ? -21.747 36.242 11.489 1.00 12.64 180 ASN A C 1
ATOM 1374 O O . ASN A 1 199 ? -21.853 37.470 11.464 1.00 12.98 180 ASN A O 1
ATOM 1379 N N . HIS A 1 200 ? -22.787 35.425 11.544 1.00 12.68 181 HIS A N 1
ATOM 1380 C CA . HIS A 1 200 ? -24.151 35.914 11.623 1.00 13.05 181 HIS A CA 1
ATOM 1381 C C . HIS A 1 200 ? -24.366 36.734 12.898 1.00 13.14 181 HIS A C 1
ATOM 1382 O O . HIS A 1 200 ? -24.899 37.843 12.854 1.00 13.81 181 HIS A O 1
ATOM 1389 N N . VAL A 1 201 ? -23.921 36.209 14.034 1.00 12.94 182 VAL A N 1
ATOM 1390 C CA . VAL A 1 201 ? -24.044 36.947 15.293 1.00 13.29 182 VAL A CA 1
ATOM 1391 C C . VAL A 1 201 ? -23.261 38.265 15.210 1.00 13.40 182 VAL A C 1
ATOM 1392 O O . VAL A 1 201 ? -23.760 39.312 15.643 1.00 14.32 182 VAL A O 1
ATOM 1404 N N . ARG A 1 203 ? -22.509 40.037 12.507 1.00 12.85 184 ARG A N 1
ATOM 1405 C CA . ARG A 1 203 ? -23.227 40.978 11.623 1.00 13.03 184 ARG A CA 1
ATOM 1406 C C . ARG A 1 203 ? -24.416 41.589 12.348 1.00 13.91 184 ARG A C 1
ATOM 1407 O O . ARG A 1 203 ? -24.638 42.803 12.286 1.00 14.36 184 ARG A O 1
ATOM 1415 N N . GLN A 1 204 ? -25.180 40.755 13.052 1.00 13.93 185 GLN A N 1
ATOM 1416 C CA . GLN A 1 204 ? -26.375 41.265 13.737 1.00 14.22 185 GLN A CA 1
ATOM 1417 C C . GLN A 1 204 ? -26.027 42.249 14.852 1.00 14.23 185 GLN A C 1
ATOM 1418 O O . GLN A 1 204 ? -26.759 43.220 15.079 1.00 15.15 185 GLN A O 1
ATOM 1424 N N . ALA A 1 205 ? -24.903 42.027 15.524 1.00 13.75 186 ALA A N 1
ATOM 1425 C CA . ALA A 1 205 ? -24.452 42.950 16.561 1.00 14.31 186 ALA A CA 1
ATOM 1426 C C . ALA A 1 205 ? -24.221 44.329 15.942 1.00 15.12 186 ALA A C 1
ATOM 1427 O O . ALA A 1 205 ? -24.596 45.347 16.525 1.00 16.14 186 ALA A O 1
ATOM 1429 N N . VAL A 1 206 ? -23.611 44.347 14.757 1.00 14.91 187 VAL A N 1
ATOM 1430 C CA . VAL A 1 206 ? -23.329 45.623 14.071 1.00 15.73 187 VAL A CA 1
ATOM 1431 C C . VAL A 1 206 ? -24.621 46.298 13.592 1.00 16.25 187 VAL A C 1
ATOM 1432 O O . VAL A 1 206 ? -24.871 47.489 13.863 1.00 16.25 187 VAL A O 1
ATOM 1436 N N . ILE A 1 207 ? -25.448 45.529 12.904 1.00 16.71 188 ILE A N 1
ATOM 1437 C CA . ILE A 1 207 ? -26.634 46.070 12.234 1.00 18.23 188 ILE A CA 1
ATOM 1438 C C . ILE A 1 207 ? -27.679 46.570 13.236 1.00 18.71 188 ILE A C 1
ATOM 1439 O O . ILE A 1 207 ? -28.456 47.488 12.936 1.00 19.10 188 ILE A O 1
ATOM 1444 N N . ASN A 1 208 ? -27.695 45.971 14.421 1.00 18.32 189 ASN A N 1
ATOM 1445 C CA . ASN A 1 208 ? -28.631 46.390 15.464 1.00 19.05 189 ASN A CA 1
ATOM 1446 C C . ASN A 1 208 ? -28.112 47.503 16.379 1.00 19.39 189 ASN A C 1
ATOM 1447 O O . ASN A 1 208 ? -28.806 47.930 17.317 1.00 20.02 189 ASN A O 1
ATOM 1452 N N . ASP A 1 209 ? -26.908 48.008 16.101 1.00 18.91 190 ASP A N 1
ATOM 1453 C CA . ASP A 1 209 ? -26.389 49.172 16.810 1.00 19.16 190 ASP A CA 1
ATOM 1454 C C . ASP A 1 209 ? -27.308 50.368 16.502 1.00 19.39 190 ASP A C 1
ATOM 1455 O O . ASP A 1 209 ? -27.692 50.563 15.357 1.00 18.63 190 ASP A O 1
ATOM 1460 N N . PRO A 1 210 ? -27.693 51.137 17.535 1.00 20.71 191 PRO A N 1
ATOM 1461 C CA . PRO A 1 210 ? -28.639 52.246 17.319 1.00 21.12 191 PRO A CA 1
ATOM 1462 C C . PRO A 1 210 ? -28.147 53.330 16.367 1.00 21.16 191 PRO A C 1
ATOM 1463 O O . PRO A 1 210 ? -28.957 54.112 15.870 1.00 22.12 191 PRO A O 1
ATOM 1467 N N . ASN A 1 211 ? -26.841 53.360 16.109 1.00 20.84 192 ASN A N 1
ATOM 1468 C CA . ASN A 1 211 ? -26.239 54.352 15.215 1.00 20.69 192 ASN A CA 1
ATOM 1469 C C . ASN A 1 211 ? -25.931 53.835 13.804 1.00 20.27 192 ASN A C 1
ATOM 1470 O O . ASN A 1 211 ? -25.408 54.578 12.962 1.00 20.05 192 ASN A O 1
ATOM 1475 N N . PHE A 1 212 ? -26.281 52.575 13.530 1.00 19.16 193 PHE A N 1
ATOM 1476 C CA . PHE A 1 212 ? -25.981 51.982 12.224 1.00 18.77 193 PHE A CA 1
ATOM 1477 C C . PHE A 1 212 ? -26.655 52.737 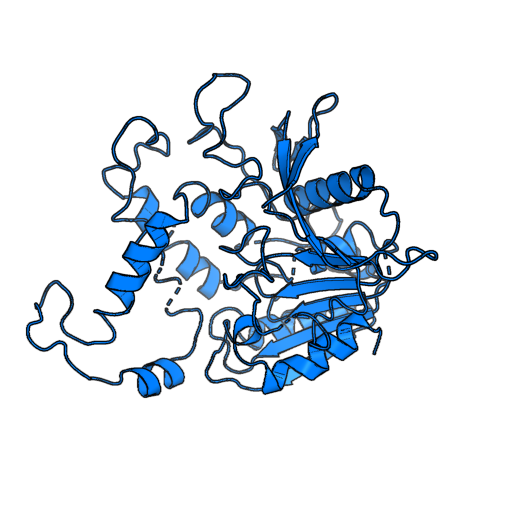11.068 1.00 19.60 193 PHE A C 1
ATOM 1478 O O . PHE A 1 212 ? -26.063 52.918 10.003 1.00 19.03 193 PHE A O 1
ATOM 1486 N N . ASN A 1 213 ? -27.888 53.190 11.294 1.00 20.41 194 ASN A N 1
ATOM 1487 C CA . ASN A 1 213 ? -28.632 53.951 10.284 1.00 21.72 194 ASN A CA 1
ATOM 1488 C C . ASN A 1 213 ? 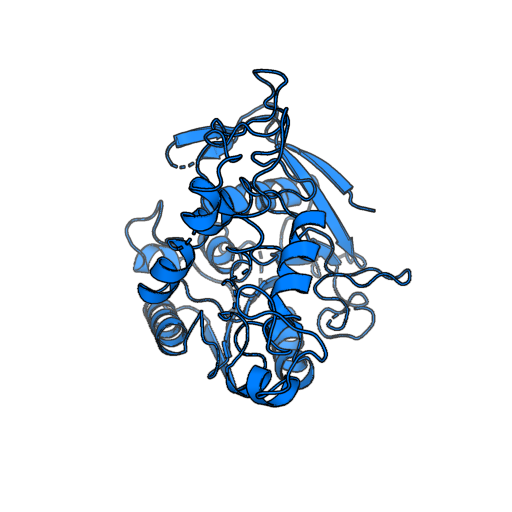-28.627 53.284 8.907 1.00 21.77 194 ASN A C 1
ATOM 1489 O O . ASN A 1 213 ? -28.395 53.938 7.883 1.00 22.60 194 ASN A O 1
ATOM 1494 N N . GLY A 1 214 ? -28.863 51.970 8.893 1.00 21.46 195 GLY A N 1
ATOM 1495 C CA . GLY A 1 214 ? -28.927 51.192 7.660 1.00 21.33 195 GLY A CA 1
ATOM 1496 C C . GLY A 1 214 ? -27.630 51.159 6.864 1.00 20.76 195 GLY A C 1
ATOM 1497 O O . GLY A 1 214 ? -27.622 50.744 5.703 1.00 22.10 195 GLY A O 1
ATOM 1498 N N . GLY A 1 215 ? -26.544 51.610 7.489 1.00 20.26 196 GLY A N 1
ATOM 1499 C CA . GLY A 1 215 ? -25.225 51.613 6.866 1.00 19.52 196 GLY A CA 1
ATOM 1500 C C . GLY A 1 215 ? -24.788 53.004 6.460 1.00 19.34 196 GLY A C 1
ATOM 1501 O O . GLY A 1 215 ? -23.642 53.227 6.082 1.00 19.70 196 GLY A O 1
ATOM 1502 N N . ASP A 1 216 ? -25.715 53.954 6.526 1.00 18.73 197 ASP A N 1
ATOM 1503 C CA . ASP A 1 216 ? -25.369 55.326 6.158 1.00 18.87 197 ASP A CA 1
ATOM 1504 C C . ASP A 1 216 ? -25.134 56.203 7.389 1.00 18.66 197 ASP A C 1
ATOM 1505 O O . ASP A 1 216 ? -25.901 57.140 7.690 1.00 20.11 197 ASP A O 1
ATOM 1510 N N . TYR A 1 217 ? -24.051 55.896 8.097 1.00 17.48 198 TYR A N 1
ATOM 1511 C CA . TYR A 1 217 ? -23.761 56.507 9.389 1.00 17.54 198 TYR A CA 1
ATOM 1512 C C . TYR A 1 217 ? -22.631 57.536 9.312 1.00 18.19 198 TYR A C 1
ATOM 1513 O O . TYR A 1 217 ? -22.199 58.060 10.331 1.00 17.95 198 TYR A O 1
ATOM 1522 N N . TYR A 1 218 ? -22.143 57.811 8.101 1.00 19.41 199 TYR A N 1
ATOM 1523 C CA . TYR A 1 218 ? -20.891 58.559 7.952 1.00 20.81 199 TYR A CA 1
ATOM 1524 C C . TYR A 1 218 ? -20.991 60.038 8.305 1.00 22.53 199 TYR A C 1
ATOM 1525 O O . TYR A 1 218 ? -19.976 60.666 8.607 1.00 23.35 199 TYR A O 1
ATOM 1534 N N . GLU A 1 219 ? -22.207 60.569 8.295 1.00 24.55 200 GLU A N 1
ATOM 1535 C CA . GLU A 1 219 ? -22.438 61.967 8.663 1.00 26.87 200 GLU A CA 1
ATOM 1536 C C . GLU A 1 219 ? -22.842 62.122 10.130 1.00 27.03 200 GLU A C 1
ATOM 1537 O O . GLU A 1 219 ? -23.046 63.242 10.613 1.00 27.53 200 GLU A O 1
ATOM 1543 N N . GLY A 1 220 ? -22.956 60.995 10.836 1.00 26.54 201 GLY A N 1
ATOM 1544 C CA . GLY A 1 220 ? -23.300 61.009 12.250 1.00 26.19 201 GLY A CA 1
ATOM 1545 C C . GLY A 1 220 ? -22.348 60.205 13.114 1.00 25.93 201 GLY A C 1
ATOM 1546 O O . GLY A 1 220 ? -21.147 60.096 12.832 1.00 26.37 201 GLY A O 1
ATOM 1547 N N . THR A 1 221 ? -22.905 59.635 14.174 1.00 25.28 202 THR A N 1
ATOM 1548 C CA . THR A 1 221 ? -22.168 58.825 15.132 1.00 24.68 202 THR A CA 1
ATOM 1549 C C . THR A 1 221 ? -21.996 57.425 14.535 1.00 23.17 202 THR A C 1
ATOM 1550 O O . THR A 1 221 ? -22.964 56.858 14.037 1.00 22.90 202 THR A O 1
ATOM 1554 N N . PRO A 1 222 ? -20.760 56.883 14.543 1.00 22.46 203 PRO A N 1
ATOM 1555 C CA . PRO A 1 222 ? -20.603 55.521 14.011 1.00 21.44 203 PRO A CA 1
ATOM 1556 C C . PRO A 1 222 ? -21.104 54.431 14.977 1.00 20.59 203 PRO A C 1
ATOM 1557 O O . PRO A 1 222 ? -21.235 54.686 16.178 1.00 20.96 203 PRO A O 1
ATOM 1561 N N . PRO A 1 223 ? -21.388 53.229 14.448 1.00 19.61 204 PRO A N 1
ATOM 1562 C CA . PRO A 1 223 ? -21.903 52.109 15.244 1.00 19.08 204 PRO A CA 1
ATOM 1563 C C . PRO A 1 223 ? -20.795 51.409 16.035 1.00 18.89 204 PRO A C 1
ATOM 1564 O O . PRO A 1 223 ? -20.508 50.211 15.831 1.00 18.31 204 PRO A O 1
ATOM 1568 N N . ASP A 1 224 ? -20.192 52.165 16.948 1.00 18.03 205 ASP A N 1
ATOM 1569 C CA . ASP A 1 224 ? -19.053 51.707 17.731 1.00 18.19 205 ASP A CA 1
ATOM 1570 C C . ASP A 1 224 ? -19.400 50.584 18.694 1.00 17.93 205 ASP A C 1
ATOM 1571 O O . ASP A 1 224 ? -18.585 49.689 18.909 1.00 18.77 205 ASP A O 1
ATOM 1576 N N . GLN A 1 225 ? -20.590 50.645 19.291 1.00 17.78 206 GLN A N 1
ATOM 1577 C CA . GLN A 1 225 ? -20.996 49.617 20.266 1.00 18.52 206 GLN A CA 1
ATOM 1578 C C . GLN A 1 225 ? -21.053 48.238 19.581 1.00 17.09 206 GLN A C 1
ATOM 1579 O O . GLN A 1 225 ? -20.442 47.265 20.059 1.00 17.74 206 GLN A O 1
ATOM 1585 N N . GLY A 1 226 ? -21.773 48.174 18.465 1.00 16.37 207 GLY A N 1
ATOM 1586 C CA . GLY A 1 226 ? -21.967 46.924 17.737 1.00 15.59 207 GLY A CA 1
ATOM 1587 C C . GLY A 1 226 ? -20.673 46.384 17.150 1.00 15.26 207 GLY A C 1
ATOM 1588 O O . GLY A 1 226 ? -20.395 45.179 17.223 1.00 15.17 207 GLY A O 1
ATOM 1589 N N . LEU A 1 227 ? -19.866 47.266 16.565 1.00 14.71 208 LEU A N 1
ATOM 1590 C CA . LEU A 1 227 ? -18.610 46.820 15.968 1.00 14.25 208 LEU A CA 1
ATOM 1591 C C . LEU A 1 227 ? -17.624 46.274 17.014 1.00 14.41 208 LEU A C 1
ATOM 1592 O O . LEU A 1 227 ? -16.975 45.248 16.776 1.00 13.92 208 LEU A O 1
ATOM 1597 N N A SER A 1 228 ? -17.528 46.938 18.168 0.50 14.55 209 SER A N 1
ATOM 1598 N N B SER A 1 228 ? -17.521 46.946 18.162 0.50 14.57 209 SER A N 1
ATOM 1599 C CA A SER A 1 228 ? -16.629 46.481 19.229 0.50 14.82 209 SER A CA 1
ATOM 1600 C CA B SER A 1 228 ? -16.647 46.474 19.236 0.50 14.87 209 SER A CA 1
ATOM 1601 C C A SER A 1 228 ? -17.077 45.124 19.796 0.50 14.46 209 SER A C 1
ATOM 1602 C C B SER A 1 228 ? -17.089 45.088 19.706 0.50 14.42 209 SER A C 1
ATOM 1603 O O A SER A 1 228 ? -16.244 44.263 20.073 0.50 14.46 209 SER A O 1
ATOM 1604 O O B SER A 1 228 ? -16.271 44.178 19.833 0.50 14.25 209 SER A O 1
ATOM 1609 N N . ILE A 1 229 ? -18.391 44.933 19.939 1.00 14.19 210 ILE A N 1
ATOM 1610 C CA . ILE A 1 229 ? -18.949 43.639 20.351 1.00 14.74 210 ILE A CA 1
ATOM 1611 C C . ILE A 1 229 ? -18.650 42.535 19.318 1.00 14.35 210 ILE A C 1
ATOM 1612 O O . ILE A 1 229 ? -18.210 41.437 19.679 1.00 14.32 210 ILE A O 1
ATOM 1617 N N . ALA A 1 230 ? -18.886 42.831 18.043 1.00 13.81 211 ALA A N 1
ATOM 1618 C CA . ALA A 1 230 ? -18.551 41.889 16.956 1.00 13.31 211 ALA A CA 1
ATOM 1619 C C . ALA A 1 230 ? -17.081 41.493 16.983 1.00 13.58 211 ALA A C 1
ATOM 1620 O O . ALA A 1 230 ? -16.746 40.315 16.826 1.00 12.93 211 ALA A O 1
ATOM 1622 N N . ARG A 1 231 ? -16.206 42.474 17.184 1.00 13.46 212 ARG A N 1
ATOM 1623 C CA . ARG A 1 231 ? -14.776 42.196 17.235 1.00 13.70 212 ARG A CA 1
ATOM 1624 C C . ARG A 1 231 ? -14.418 41.276 18.406 1.00 13.69 212 ARG A C 1
ATOM 1625 O O . ARG A 1 231 ? -13.631 40.344 18.245 1.00 14.31 212 ARG A O 1
ATOM 1641 N N . LEU A 1 233 ? -16.281 39.071 19.785 1.00 13.02 214 LEU A N 1
ATOM 1642 C CA . LEU A 1 233 ? -16.696 37.726 19.408 1.00 12.70 214 LEU A CA 1
ATOM 1643 C C . LEU A 1 233 ? -15.715 37.085 18.427 1.00 12.62 214 LEU A C 1
ATOM 1644 O O . LEU A 1 233 ? -15.302 35.920 18.618 1.00 12.88 214 LEU A O 1
ATOM 1649 N N . GLY A 1 234 ? -15.331 37.821 17.389 1.00 12.80 215 GLY A N 1
ATOM 1650 C CA . GLY A 1 234 ? -14.314 37.318 16.447 1.00 13.26 215 GLY A CA 1
ATOM 1651 C C . GLY A 1 234 ? -13.068 36.845 17.180 1.00 14.23 215 GLY A C 1
ATOM 1652 O O . GLY A 1 234 ? -12.582 35.723 16.957 1.00 14.38 215 GLY A O 1
ATOM 1661 N N . LEU A 1 236 ? -12.663 35.728 20.127 1.00 13.58 217 LEU A N 1
ATOM 1662 C CA . LEU A 1 236 ? -12.893 34.460 20.825 1.00 13.80 217 LEU A CA 1
ATOM 1663 C C . LEU A 1 236 ? -12.860 33.225 19.923 1.00 14.16 217 LEU A C 1
ATOM 1664 O O . LEU A 1 236 ? -12.775 32.100 20.420 1.00 15.93 217 LEU A O 1
ATOM 1669 N N . THR A 1 237 ? -12.905 33.436 18.615 1.00 13.45 218 THR A N 1
ATOM 1670 C CA . THR A 1 237 ? -12.775 32.329 17.676 1.00 13.23 218 THR A CA 1
ATOM 1671 C C . THR A 1 237 ? -11.350 32.184 17.126 1.00 13.54 218 THR A C 1
ATOM 1672 O O . THR A 1 237 ? -11.053 31.173 16.487 1.00 13.10 218 THR A O 1
ATOM 1676 N N . TYR A 1 238 ? -10.488 33.181 17.356 1.00 13.23 219 TYR A N 1
ATOM 1677 C CA . TYR A 1 238 ? -9.182 33.222 16.678 1.00 13.80 219 TYR A CA 1
ATOM 1678 C C . TYR A 1 238 ? -8.037 32.521 17.379 1.00 13.81 219 TYR A C 1
ATOM 1679 O O . TYR A 1 238 ? -7.028 32.246 16.738 1.00 13.92 219 TYR A O 1
ATOM 1688 N N . ARG A 1 239 ? -8.158 32.279 18.684 1.00 13.78 220 ARG A N 1
ATOM 1689 C CA . ARG A 1 239 ? -7.094 31.574 19.418 1.00 13.64 220 ARG A CA 1
ATOM 1690 C C . ARG A 1 239 ? -7.622 30.260 20.013 1.00 14.15 220 ARG A C 1
ATOM 1691 O O . ARG A 1 239 ? -8.347 29.521 19.334 1.00 15.42 220 ARG A O 1
ATOM 1699 N N . THR A 1 240 ? -7.239 29.908 21.235 1.00 14.15 221 THR A N 1
ATOM 1700 C CA . THR A 1 240 ? -7.753 28.654 21.811 1.00 13.76 221 THR A CA 1
ATOM 1701 C C . THR A 1 240 ? -8.121 28.882 23.263 1.00 13.20 221 THR A C 1
ATOM 1702 O O . THR A 1 240 ? -7.613 29.812 23.899 1.00 13.15 221 THR A O 1
ATOM 1706 N N . ASP A 1 241 ? -8.991 28.038 23.800 1.00 13.13 222 ASP A N 1
ATOM 1707 C CA . ASP A 1 241 ? -9.312 28.145 25.220 1.00 13.33 222 ASP A CA 1
ATOM 1708 C C . ASP A 1 241 ? -8.057 27.967 26.066 1.00 13.58 222 ASP A C 1
ATOM 1709 O O . ASP A 1 241 ? -7.912 28.620 27.097 1.00 13.68 222 ASP A O 1
ATOM 1714 N N . LEU A 1 242 ? -7.143 27.096 25.637 1.00 13.42 223 LEU A N 1
ATOM 1715 C CA . LEU A 1 242 ? -5.901 26.905 26.410 1.00 13.91 223 LEU A CA 1
ATOM 1716 C C . LEU A 1 242 ? -5.077 28.192 26.474 1.00 14.23 223 LEU A C 1
ATOM 1717 O O . LEU A 1 242 ? -4.536 28.540 27.530 1.00 14.14 223 LEU A O 1
ATOM 1722 N N . GLN A 1 243 ? -4.975 28.899 25.349 1.00 13.46 224 GLN A N 1
ATOM 1723 C CA . GLN A 1 243 ? -4.225 30.140 25.306 1.00 14.10 224 GLN A CA 1
ATOM 1724 C C . GLN A 1 243 ? -4.815 31.174 26.273 1.00 14.15 224 GLN A C 1
ATOM 1725 O O . GLN A 1 243 ? -4.078 31.867 26.989 1.00 13.60 224 GLN A O 1
ATOM 1731 N N . LEU A 1 244 ? -6.146 31.259 26.324 1.00 13.84 225 LEU A N 1
ATOM 1732 C CA . LEU A 1 244 ? -6.781 32.199 27.242 1.00 13.95 225 LEU A CA 1
ATOM 1733 C C . LEU A 1 244 ? -6.618 31.762 28.694 1.00 13.73 225 LEU A C 1
ATOM 1734 O O . LEU A 1 244 ? -6.497 32.612 29.574 1.00 14.05 225 LEU A O 1
ATOM 1739 N N . ALA A 1 245 ? -6.622 30.454 28.934 1.00 14.04 226 ALA A N 1
ATOM 1740 C CA . ALA A 1 245 ? -6.400 29.925 30.288 1.00 14.20 226 ALA A CA 1
ATOM 1741 C C . ALA A 1 245 ? -4.979 30.302 30.741 1.00 14.67 226 ALA A C 1
ATOM 1742 O O . ALA A 1 245 ? -4.751 30.645 31.909 1.00 15.78 226 ALA A O 1
ATOM 1744 N N . LYS A 1 246 ? -4.029 30.238 29.811 1.00 14.35 227 LYS A N 1
ATOM 1745 C CA . LYS A 1 246 ? -2.624 30.587 30.121 1.00 14.69 227 LYS A CA 1
ATOM 1746 C C . LYS A 1 246 ? -2.448 32.091 30.343 1.00 15.00 227 LYS A C 1
ATOM 1747 O O . LYS A 1 246 ? -1.735 32.514 31.267 1.00 15.69 227 LYS A O 1
ATOM 1753 N N . ALA A 1 247 ? -3.088 32.896 29.506 1.00 15.14 228 ALA A N 1
ATOM 1754 C CA . ALA A 1 247 ? -2.904 34.344 29.572 1.00 14.50 228 ALA A CA 1
ATOM 1755 C C . ALA A 1 247 ? -3.577 34.951 30.792 1.00 15.46 228 ALA A C 1
ATOM 1756 O O . ALA A 1 247 ? -3.004 35.839 31.446 1.00 15.99 228 ALA A O 1
ATOM 1758 N N . PHE A 1 248 ? -4.793 34.486 31.086 1.00 14.68 229 PHE A N 1
ATOM 1759 C CA . PHE A 1 248 ? -5.638 35.143 32.098 1.00 14.44 229 PHE A CA 1
ATOM 1760 C C . PHE A 1 248 ? -6.166 34.235 33.179 1.00 15.67 229 PHE A C 1
ATOM 1761 O O . PHE A 1 248 ? -6.267 34.652 34.343 1.00 16.00 229 PHE A O 1
ATOM 1769 N N . GLY A 1 249 ? -6.562 33.027 32.785 1.00 16.09 230 GLY A N 1
ATOM 1770 C CA . GLY A 1 249 ? -7.372 32.173 33.662 1.00 16.07 230 GLY A CA 1
ATOM 1771 C C . GLY A 1 249 ? -8.513 32.993 34.249 1.00 15.74 230 GLY A C 1
ATOM 1772 O O . GLY A 1 249 ? -9.197 33.726 33.528 1.00 16.14 230 GLY A O 1
ATOM 1773 N N . ARG A 1 250 ? -8.701 32.877 35.561 1.00 16.03 231 ARG A N 1
ATOM 1774 C CA . ARG A 1 250 ? -9.793 33.583 36.237 1.00 15.63 231 ARG A CA 1
ATOM 1775 C C . ARG A 1 250 ? -9.313 34.808 37.023 1.00 15.99 231 ARG A C 1
ATOM 1776 O O . ARG A 1 250 ? -9.966 35.239 37.982 1.00 16.24 231 ARG A O 1
ATOM 1784 N N . ALA A 1 251 ? -8.200 35.400 36.592 1.00 16.28 232 ALA A N 1
ATOM 1785 C CA . ALA A 1 251 ? -7.716 36.626 37.238 1.00 16.49 232 ALA A CA 1
ATOM 1786 C C . ALA A 1 251 ? -8.783 37.703 37.165 1.00 17.35 232 ALA A C 1
ATOM 1787 O O . ALA A 1 251 ? -9.447 37.858 36.145 1.00 15.99 232 ALA A O 1
ATOM 1789 N N . THR A 1 252 ? -8.942 38.457 38.245 1.00 18.45 233 THR A N 1
ATOM 1790 C CA . THR A 1 252 ? -9.943 39.507 38.275 1.00 20.47 233 THR A CA 1
ATOM 1791 C C . THR A 1 252 ? -9.337 40.899 38.153 1.00 22.66 233 THR A C 1
ATOM 1792 O O . THR A 1 252 ? -8.173 41.129 38.519 1.00 22.88 233 THR A O 1
ATOM 1796 N N . LYS A 1 253 ? -10.143 41.815 37.624 1.00 25.57 234 LYS A N 1
ATOM 1797 C CA . LYS A 1 253 ? -9.812 43.230 37.572 1.00 28.46 234 LYS A CA 1
ATOM 1798 C C . LYS A 1 253 ? -9.988 43.796 38.981 1.00 30.04 234 LYS A C 1
ATOM 1799 O O . LYS A 1 253 ? -10.940 43.440 39.686 1.00 30.51 234 LYS A O 1
ATOM 1805 N N . SER A 1 254 ? -9.069 44.656 39.412 1.00 31.49 235 SER A N 1
ATOM 1806 C CA . SER A 1 254 ? -9.033 45.050 40.829 1.00 33.11 235 SER A CA 1
ATOM 1807 C C . SER A 1 254 ? -10.287 45.811 41.297 1.00 33.89 235 SER A C 1
ATOM 1808 O O . SER A 1 254 ? -10.789 45.566 42.411 1.00 34.57 235 SER A O 1
ATOM 1811 N N . ASP A 1 255 ? -10.785 46.720 40.453 1.00 34.12 236 ASP A N 1
ATOM 1812 C CA . ASP A 1 255 ? -12.047 47.427 40.721 1.00 34.72 236 ASP A CA 1
ATOM 1813 C C . ASP A 1 255 ? -13.017 47.276 39.549 1.00 34.04 236 ASP A C 1
ATOM 1814 O O . ASP A 1 255 ? -13.366 48.245 38.860 1.00 34.31 236 ASP A O 1
ATOM 1819 N N . GLY A 1 256 ? -13.443 46.038 39.337 1.00 32.92 237 GLY A N 1
ATOM 1820 C CA . GLY A 1 256 ? -14.296 45.712 38.209 1.00 31.35 237 GLY A CA 1
ATOM 1821 C C . GLY A 1 256 ? -15.736 46.124 38.417 1.00 30.26 237 GLY A C 1
ATOM 1822 O O . GLY A 1 256 ? -16.075 46.826 39.381 1.00 30.69 237 GLY A O 1
ATOM 1823 N N . SER A 1 257 ? -16.585 45.708 37.490 1.00 28.17 238 SER A N 1
ATOM 1824 C CA . SER A 1 257 ? -18.012 45.901 37.649 1.00 26.73 238 SER A CA 1
ATOM 1825 C C . SER A 1 257 ? -18.733 44.697 37.078 1.00 25.20 238 SER A C 1
ATOM 1826 O O . SER A 1 257 ? -18.265 44.065 36.129 1.00 24.21 238 SER A O 1
ATOM 1829 N N . PHE A 1 258 ? -19.870 44.380 37.678 1.00 23.55 239 PHE A N 1
ATOM 1830 C CA . PHE A 1 258 ? -20.636 43.202 37.304 1.00 22.79 239 PHE A CA 1
ATOM 1831 C C . PHE A 1 258 ? -21.150 43.235 35.878 1.00 22.20 239 PHE A C 1
ATOM 1832 O O . PHE A 1 258 ? -21.083 42.220 35.176 1.00 21.28 239 PHE A O 1
ATOM 1840 N N . TRP A 1 259 ? -21.660 44.397 35.445 1.00 21.65 240 TRP A N 1
ATOM 1841 C CA . TRP A 1 259 ? -22.204 44.545 34.101 1.00 22.06 240 TRP A CA 1
ATOM 1842 C C . TRP A 1 259 ? -21.158 45.036 33.099 1.00 21.87 240 TRP A C 1
ATOM 1843 O O . TRP A 1 259 ? -21.465 45.246 31.924 1.00 23.14 240 TRP A O 1
ATOM 1854 N N . GLY A 1 260 ? -19.936 45.245 33.577 1.00 20.98 241 GLY A N 1
ATOM 1855 C CA . GLY A 1 260 ? -18.815 45.621 32.722 1.00 20.25 241 GLY A CA 1
ATOM 1856 C C . GLY A 1 260 ? -17.717 44.577 32.829 1.00 19.57 241 GLY A C 1
ATOM 1857 O O . GLY A 1 260 ? -17.991 43.374 32.834 1.00 19.92 241 GLY A O 1
ATOM 1858 N N . ASP A 1 261 ? -16.474 45.045 32.919 1.00 18.40 242 ASP A N 1
ATOM 1859 C CA . ASP A 1 261 ? -15.310 44.158 33.047 1.00 18.20 242 ASP A CA 1
ATOM 1860 C C . ASP A 1 261 ? -15.081 43.778 34.502 1.00 18.11 242 ASP A C 1
ATOM 1861 O O . ASP A 1 261 ? -14.811 44.643 35.333 1.00 18.50 242 ASP A O 1
ATOM 1866 N N . TYR A 1 262 ? -15.184 42.486 34.795 1.00 17.86 243 TYR A N 1
ATOM 1867 C CA . TYR A 1 262 ? -14.952 41.946 36.135 1.00 18.17 243 TYR A CA 1
ATOM 1868 C C . TYR A 1 262 ? -13.685 41.095 36.135 1.00 17.43 243 TYR A C 1
ATOM 1869 O O . TYR A 1 262 ? -12.821 41.244 36.994 1.00 18.36 243 TYR A O 1
ATOM 1878 N N . PHE A 1 263 ? -13.584 40.201 35.154 1.00 15.88 244 PHE A N 1
ATOM 1879 C CA . PHE A 1 263 ? -12.393 39.393 34.965 1.00 15.00 244 PHE A CA 1
ATOM 1880 C C . PHE A 1 263 ? -11.398 40.073 34.029 1.00 14.66 244 PHE A C 1
ATOM 1881 O O . PHE A 1 263 ? -11.783 40.861 33.165 1.00 14.48 244 PHE A O 1
ATOM 1889 N N . GLN A 1 264 ? -10.116 39.756 34.205 1.00 14.55 245 GLN A N 1
ATOM 1890 C CA . GLN A 1 264 ? -9.069 40.280 33.319 1.00 15.05 245 GLN A C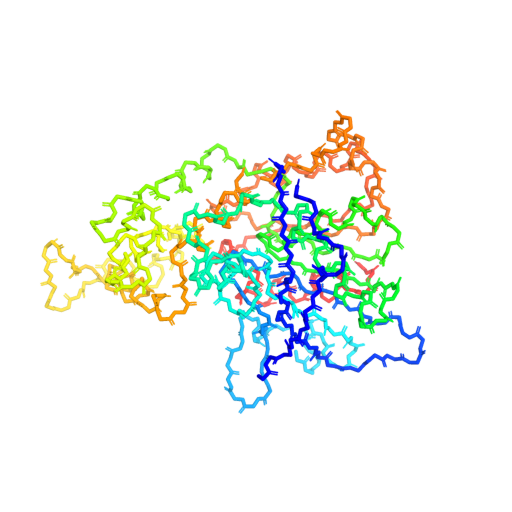A 1
ATOM 1891 C C . GLN A 1 264 ? -9.313 39.959 31.837 1.00 13.61 245 GLN A C 1
ATOM 1892 O O . GLN A 1 264 ? -9.064 40.803 30.961 1.00 14.72 245 GLN A O 1
ATOM 1898 N N . VAL A 1 265 ? -9.819 38.756 31.547 1.00 13.26 246 VAL A N 1
ATOM 1899 C CA . VAL A 1 265 ? -10.111 38.407 30.155 1.00 12.77 246 VAL A CA 1
ATOM 1900 C C . VAL A 1 265 ? -11.161 39.350 29.564 1.00 12.93 246 VAL A C 1
ATOM 1901 O O . VAL A 1 265 ? -11.097 39.694 28.377 1.00 13.18 246 VAL A O 1
ATOM 1905 N N . GLU A 1 266 ? -12.103 39.799 30.403 1.00 12.46 247 GLU A N 1
ATOM 1906 C CA . GLU A 1 266 ? -13.123 40.739 29.953 1.00 13.23 247 GLU A CA 1
ATOM 1907 C C . GLU A 1 266 ? -12.514 42.105 29.691 1.00 13.67 247 GLU A C 1
ATOM 1908 O O . GLU A 1 266 ? -12.811 42.727 28.678 1.00 14.52 247 GLU A O 1
ATOM 1914 N N A SER A 1 267 ? -11.640 42.549 30.593 0.50 14.22 248 SER A N 1
ATOM 1915 N N B SER A 1 267 ? -11.625 42.541 30.581 0.50 13.98 248 SER A N 1
ATOM 1916 C CA A SER A 1 267 ? -10.906 43.804 30.408 0.50 14.82 248 SER A CA 1
ATOM 1917 C CA B SER A 1 267 ? -10.929 43.818 30.411 0.50 14.27 248 SER A CA 1
ATOM 1918 C C A SER A 1 267 ? -10.169 43.813 29.080 0.50 14.85 248 SER A C 1
ATOM 1919 C C B SER A 1 267 ? -10.085 43.850 29.136 0.50 14.60 248 SER A C 1
ATOM 1920 O O A SER A 1 267 ? -10.255 44.779 28.316 0.50 14.90 248 SER A O 1
ATOM 1921 O O B SER A 1 267 ? -10.008 44.883 28.466 0.50 14.72 248 SER A O 1
ATOM 1926 N N . TYR A 1 268 ? -9.460 42.721 28.810 1.00 14.59 249 TYR A N 1
ATOM 1927 C CA . TYR A 1 268 ? -8.683 42.580 27.583 1.00 15.23 249 TYR A CA 1
ATOM 1928 C C . TYR A 1 268 ? -9.591 42.634 26.349 1.00 15.22 249 TYR A C 1
ATOM 1929 O O . TYR A 1 268 ? -9.326 43.368 25.400 1.00 15.60 249 TYR A O 1
ATOM 1938 N N . LEU A 1 269 ? -10.687 41.889 26.379 1.00 14.84 250 LEU A N 1
ATOM 1939 C CA . LEU A 1 269 ? -11.600 41.885 25.241 1.00 14.71 250 LEU A CA 1
ATOM 1940 C C . LEU A 1 269 ? -12.187 43.273 25.010 1.00 14.47 250 LEU A C 1
ATOM 1941 O O . LEU A 1 269 ? -12.256 43.743 23.867 1.00 14.93 250 LEU A O 1
ATOM 1946 N N . SER A 1 270 ? -12.594 43.939 26.090 1.00 14.54 251 SER A N 1
ATOM 1947 C CA . SER A 1 270 ? -13.161 45.281 25.959 1.00 14.79 251 SER A CA 1
ATOM 1948 C C . SER A 1 270 ? -12.135 46.269 25.395 1.00 15.09 251 SER A C 1
ATOM 1949 O O . SER A 1 270 ? -12.459 47.059 24.507 1.00 15.83 251 SER A O 1
ATOM 1952 N N . TYR A 1 271 ? -10.907 46.207 25.907 1.00 15.64 252 TYR A N 1
ATOM 1953 C CA . TYR A 1 271 ? -9.827 47.091 25.434 1.00 16.55 252 TYR A CA 1
ATOM 1954 C C . TYR A 1 271 ? -9.549 46.875 23.945 1.00 16.65 252 TYR A C 1
ATOM 1955 O O . TYR A 1 271 ? -9.481 47.830 23.152 1.00 16.52 252 TYR A O 1
ATOM 1964 N N . GLN A 1 272 ? -9.448 45.611 23.551 1.00 15.91 253 GLN A N 1
ATOM 1965 C CA . GLN A 1 272 ? -9.142 45.287 22.152 1.00 16.46 253 GLN A CA 1
ATOM 1966 C C . GLN A 1 272 ? -10.305 45.614 21.204 1.00 16.25 253 GLN A C 1
ATOM 1967 O O . GLN A 1 272 ? -10.091 46.066 20.063 1.00 16.05 253 GLN A O 1
ATOM 1973 N N . GLY A 1 273 ? -11.538 45.396 21.667 1.00 15.76 254 GLY A N 1
ATOM 1974 C CA . GLY A 1 273 ? -12.717 45.787 20.909 1.00 16.40 254 GLY A CA 1
ATOM 1975 C C . GLY A 1 273 ? -12.719 47.286 20.637 1.00 17.69 254 GLY A C 1
ATOM 1976 O O . GLY A 1 273 ? -13.015 47.721 19.532 1.00 17.51 254 GLY A O 1
ATOM 1977 N N . LYS A 1 274 ? -12.386 48.072 21.659 1.00 18.04 255 LYS A N 1
ATOM 1978 C CA . LYS A 1 274 ? -12.313 49.531 21.522 1.00 20.05 255 LYS A CA 1
ATOM 1979 C C . LYS A 1 274 ? -11.171 49.957 20.590 1.00 19.20 255 LYS A C 1
ATOM 1980 O O . LYS A 1 274 ? -11.348 50.846 19.745 1.00 19.51 255 LYS A O 1
ATOM 1986 N N . LYS A 1 275 ? -10.023 49.301 20.721 1.00 18.95 256 LYS A N 1
ATOM 1987 C CA . LYS A 1 275 ? -8.845 49.648 19.918 1.00 19.70 256 LYS A CA 1
ATOM 1988 C C . LYS A 1 275 ? -9.133 49.385 18.441 1.00 18.54 256 LYS A C 1
ATOM 1989 O O . LYS A 1 275 ? -8.708 50.142 17.571 1.00 18.54 256 LYS A O 1
ATOM 1995 N N . PHE A 1 276 ? -9.880 48.317 18.165 1.00 16.65 257 PHE A N 1
ATOM 1996 C CA . PHE A 1 276 ? -10.265 47.953 16.793 1.00 16.23 257 PHE A CA 1
ATOM 1997 C C . PHE A 1 276 ? -11.007 49.078 16.073 1.00 16.48 257 PHE A C 1
ATOM 1998 O O . PHE A 1 276 ? -10.834 49.280 14.873 1.00 17.06 257 PHE A O 1
ATOM 2006 N N . LEU A 1 277 ? -11.823 49.824 16.814 1.00 16.37 258 LEU A N 1
ATOM 2007 C CA . LEU A 1 277 ? -12.602 50.921 16.234 1.00 16.48 258 LEU A CA 1
ATOM 2008 C C . LEU A 1 277 ? -11.710 51.992 15.616 1.00 16.97 258 LEU A C 1
ATOM 2009 O O . LEU A 1 277 ? -12.138 52.692 14.701 1.00 17.23 258 LEU A O 1
ATOM 2014 N N . GLU A 1 278 ? -10.478 52.112 16.112 1.00 17.59 259 GLU A N 1
ATOM 2015 C CA . GLU A 1 278 ? -9.548 53.120 15.585 1.00 19.19 259 GLU A CA 1
ATOM 2016 C C . GLU A 1 278 ? -9.077 52.794 14.173 1.00 18.25 259 GLU A C 1
ATOM 2017 O O . GLU A 1 278 ? -8.577 53.685 13.462 1.00 19.16 259 GLU A O 1
ATOM 2023 N N . ARG A 1 279 ? -9.206 51.527 13.770 1.00 16.59 260 ARG A N 1
ATOM 2024 C CA . ARG A 1 279 ? -8.605 51.080 12.517 1.00 15.56 260 ARG A CA 1
ATOM 2025 C C . ARG A 1 279 ? -9.547 50.414 11.524 1.00 14.98 260 ARG A C 1
ATOM 2026 O O . ARG A 1 279 ? -9.115 50.017 10.441 1.00 15.94 260 ARG A O 1
ATOM 2034 N N . PHE A 1 280 ? -10.817 50.270 11.878 1.00 14.16 261 PHE A N 1
ATOM 2035 C CA . PHE A 1 280 ? -11.737 49.539 10.988 1.00 14.34 261 PHE A CA 1
ATOM 2036 C C . PHE A 1 280 ? -13.107 50.180 10.870 1.00 14.92 261 PHE A C 1
ATOM 2037 O O . PHE A 1 280 ? -13.578 50.836 11.802 1.00 16.83 261 PHE A O 1
ATOM 2045 N N . ASP A 1 281 ? -13.740 49.957 9.724 1.00 14.34 262 ASP A N 1
ATOM 2046 C CA . ASP A 1 281 ? -15.064 50.492 9.403 1.00 14.25 262 ASP A CA 1
ATOM 2047 C C . ASP A 1 281 ? -16.111 49.381 9.494 1.00 14.13 262 ASP A C 1
ATOM 2048 O O . ASP A 1 281 ? -15.919 48.297 8.957 1.00 13.61 262 ASP A O 1
ATOM 2053 N N . ALA A 1 282 ? -17.244 49.672 10.131 1.00 14.25 263 ALA A N 1
ATOM 2054 C CA . ALA A 1 282 ? -18.305 48.671 10.306 1.00 14.14 263 ALA A CA 1
ATOM 2055 C C . ALA A 1 282 ? -18.831 48.073 8.990 1.00 14.32 263 ALA A C 1
ATOM 2056 O O . ALA A 1 282 ? -18.989 46.849 8.871 1.00 13.48 263 ALA A O 1
ATOM 2058 N N . ASN A 1 283 ? -19.124 48.925 8.000 1.00 13.75 264 ASN A N 1
ATOM 2059 C CA . ASN A 1 283 ? -19.627 48.432 6.720 1.00 13.89 264 ASN A CA 1
ATOM 2060 C C . ASN A 1 283 ? -18.632 47.503 6.025 1.00 13.50 264 ASN A C 1
ATOM 2061 O O . ASN A 1 283 ? -19.019 46.506 5.422 1.00 13.38 264 ASN A O 1
ATOM 2066 N N A SER A 1 284 ? -17.347 47.844 6.093 0.50 13.91 265 SER A N 1
ATOM 2067 N N B SER A 1 284 ? -17.352 47.857 6.104 0.50 13.47 265 SER A N 1
ATOM 2068 C CA A SER A 1 284 ? -16.306 46.987 5.528 0.50 14.17 265 SER A CA 1
ATOM 2069 C CA B SER A 1 284 ? -16.286 47.033 5.549 0.50 13.21 265 SER A CA 1
ATOM 2070 C C A SER A 1 284 ? -16.325 45.628 6.211 0.50 13.83 265 SER A C 1
ATOM 2071 C C B SER A 1 284 ? -16.303 45.653 6.212 0.50 13.36 265 SER A C 1
ATOM 2072 O O A SER A 1 284 ? -16.224 44.583 5.550 0.50 13.71 265 SER A O 1
ATOM 2073 O O B SER A 1 284 ? -16.191 44.620 5.535 0.50 13.30 265 SER A O 1
ATOM 2078 N N . TYR A 1 285 ? -16.457 45.648 7.536 1.00 13.34 266 TYR A N 1
ATOM 2079 C CA . TYR A 1 285 ? -16.513 44.404 8.311 1.00 13.55 266 TYR A CA 1
ATOM 2080 C C . TYR A 1 285 ? -17.686 43.543 7.822 1.00 12.94 266 TYR A C 1
ATOM 2081 O O . TYR A 1 285 ? -17.527 42.339 7.602 1.00 13.02 266 TYR A O 1
ATOM 2090 N N . LEU A 1 286 ? -18.861 44.153 7.639 1.00 13.00 267 LEU A N 1
ATOM 2091 C CA . LEU A 1 286 ? -20.026 43.405 7.138 1.00 12.94 267 LEU A CA 1
ATOM 2092 C C . LEU A 1 286 ? -19.764 42.798 5.760 1.00 13.05 267 LEU A C 1
ATOM 2093 O O . LEU A 1 286 ? -20.044 41.611 5.523 1.00 12.75 267 LEU A O 1
ATOM 2098 N N . HIS A 1 287 ? -19.228 43.602 4.842 1.00 12.64 268 HIS A N 1
ATOM 2099 C CA . HIS A 1 287 ? -19.001 43.133 3.477 1.00 12.88 268 HIS A CA 1
ATOM 2100 C C . HIS A 1 287 ? -17.979 42.006 3.376 1.00 12.75 268 HIS A C 1
ATOM 2101 O O . HIS A 1 287 ? -18.188 41.040 2.643 1.00 12.79 268 HIS A O 1
ATOM 2108 N N . LEU A 1 288 ? -16.911 42.120 4.150 1.00 12.08 269 LEU A N 1
ATOM 2109 C CA . LEU A 1 288 ? -15.865 41.098 4.148 1.00 11.84 269 LEU A CA 1
ATOM 2110 C C . LEU A 1 288 ? -16.297 39.821 4.892 1.00 11.76 269 LEU A C 1
ATOM 2111 O O . LEU A 1 288 ? -15.963 38.721 4.467 1.00 12.34 269 LEU A O 1
ATOM 2116 N N . LEU A 1 289 ? -17.084 39.958 5.962 1.00 11.94 270 LEU A N 1
ATOM 2117 C CA . LEU A 1 289 ? -17.653 38.769 6.616 1.00 12.12 270 LEU A CA 1
ATOM 2118 C C . LEU A 1 289 ? -18.494 37.971 5.638 1.00 12.77 270 LEU A C 1
ATOM 2119 O O . LEU A 1 289 ? -18.408 36.738 5.585 1.00 13.12 270 LEU A O 1
ATOM 2124 N N . ARG A 1 290 ? -19.314 38.674 4.860 1.00 13.17 271 ARG A N 1
ATOM 2125 C CA . ARG A 1 290 ? -20.162 37.990 3.886 1.00 14.24 271 ARG A CA 1
ATOM 2126 C C . ARG A 1 290 ? -19.321 37.370 2.750 1.00 14.34 271 ARG A C 1
ATOM 2127 O O . ARG A 1 290 ? -19.606 36.258 2.295 1.00 14.42 271 ARG A O 1
ATOM 2135 N N . ALA A 1 291 ? -18.276 38.058 2.299 1.00 14.07 272 ALA A N 1
ATOM 2136 C CA . ALA A 1 291 ? -17.378 37.465 1.281 1.00 14.08 272 ALA A CA 1
ATOM 2137 C C . ALA A 1 291 ? -16.751 36.175 1.810 1.00 14.52 272 ALA A C 1
ATOM 2138 O O . ALA A 1 291 ? -16.639 35.177 1.099 1.00 15.15 272 ALA A O 1
ATOM 2140 N N . LEU A 1 292 ? -16.360 36.204 3.075 1.00 13.96 273 LEU A N 1
ATOM 2141 C CA . LEU A 1 292 ? -15.751 35.052 3.725 1.00 15.07 273 LEU A CA 1
ATOM 2142 C C . LEU A 1 292 ? -16.745 33.893 3.833 1.00 14.63 273 LEU A C 1
ATOM 2143 O O . LEU A 1 292 ? -16.462 32.783 3.354 1.00 15.25 273 LEU A O 1
ATOM 2148 N N . ASP A 1 293 ? -17.926 34.130 4.403 1.00 14.17 274 ASP A N 1
ATOM 2149 C CA . ASP A 1 293 ? -18.825 32.988 4.594 1.00 14.24 274 ASP A CA 1
ATOM 2150 C C . ASP A 1 293 ? -19.508 32.509 3.312 1.00 14.12 274 ASP A C 1
ATOM 2151 O O . ASP A 1 293 ? -19.883 31.340 3.220 1.00 14.42 274 ASP A O 1
ATOM 2164 N N . TYR A 1 295 ? -17.952 32.346 0.438 1.00 14.70 276 TYR A N 1
ATOM 2165 C CA . TYR A 1 295 ? -16.924 31.900 -0.509 1.00 14.26 276 TYR A CA 1
ATOM 2166 C C . TYR A 1 295 ? -17.247 30.525 -1.049 1.00 14.69 276 TYR A C 1
ATOM 2167 O O . TYR A 1 295 ? -17.471 29.596 -0.281 1.00 14.65 276 TYR A O 1
ATOM 2176 N N . ASP A 1 296 ? -17.259 30.416 -2.379 1.00 14.86 277 ASP A N 1
ATOM 2177 C CA . ASP A 1 296 ? -17.612 29.175 -3.052 1.00 16.48 277 ASP A CA 1
ATOM 2178 C C . ASP A 1 296 ? -16.723 29.081 -4.288 1.00 16.29 277 ASP A C 1
ATOM 2179 O O . ASP A 1 296 ? -16.907 29.842 -5.234 1.00 16.66 277 ASP A O 1
ATOM 2184 N N . PRO A 1 297 ? -15.718 28.196 -4.262 1.00 16.97 278 PRO A N 1
ATOM 2185 C CA . PRO A 1 297 ? -14.803 28.108 -5.407 1.00 17.41 278 PRO A CA 1
ATOM 2186 C C . PRO A 1 297 ? -15.469 27.626 -6.693 1.00 18.35 278 PRO A C 1
ATOM 2187 O O . PRO A 1 297 ? -14.871 27.742 -7.762 1.00 18.49 278 PRO A O 1
ATOM 2191 N N . SER A 1 298 ? -16.685 27.097 -6.589 1.00 18.49 279 SER A N 1
ATOM 2192 C CA . SER A 1 298 ? -17.418 26.626 -7.781 1.00 20.10 279 SER A CA 1
ATOM 2193 C C . SER A 1 298 ? -18.098 27.760 -8.551 1.00 20.63 279 SER A C 1
ATOM 2194 O O . SER A 1 298 ? -18.599 27.552 -9.662 1.00 21.01 279 SER A O 1
ATOM 2197 N N . LEU A 1 299 ? -18.136 28.960 -7.968 1.00 20.56 280 LEU A N 1
ATOM 2198 C CA . LEU A 1 299 ? -18.896 30.073 -8.552 1.00 21.19 280 LEU A CA 1
ATOM 2199 C C . LEU A 1 299 ? -18.305 30.461 -9.903 1.00 21.77 280 LEU A C 1
ATOM 2200 O O . LEU A 1 299 ? -17.117 30.756 -10.000 1.00 22.06 280 LEU A O 1
ATOM 2205 N N . GLY A 1 300 ? -19.138 30.428 -10.946 1.00 22.39 281 GLY A N 1
ATOM 2206 C CA . GLY A 1 300 ? -18.676 30.694 -12.315 1.00 22.90 281 GLY A CA 1
ATOM 2207 C C . GLY A 1 300 ? -18.193 29.459 -13.069 1.00 23.06 281 GLY A C 1
ATOM 2208 O O . GLY A 1 300 ? -17.787 29.552 -14.233 1.00 24.26 281 GLY A O 1
ATOM 2209 N N . TYR A 1 301 ? -18.230 28.305 -12.409 1.00 22.50 282 TYR A N 1
ATOM 2210 C CA . TYR A 1 301 ? -17.832 27.035 -13.006 1.00 22.64 282 TYR A CA 1
ATOM 2211 C C . TYR A 1 301 ? -18.980 26.028 -12.897 1.00 23.04 282 TYR A C 1
ATOM 2212 O O . TYR A 1 301 ? -19.993 26.307 -12.255 1.00 23.40 282 TYR A O 1
ATOM 2221 N N . GLU A 1 302 ? -18.828 24.874 -13.538 1.00 23.95 283 GLU A N 1
ATOM 2222 C CA . GLU A 1 302 ? -19.882 23.853 -13.546 1.00 25.60 283 GLU A CA 1
ATOM 2223 C C . GLU A 1 302 ? -20.150 23.328 -12.134 1.00 24.00 283 GLU A C 1
ATOM 2224 O O . GLU A 1 302 ? -21.300 23.200 -11.712 1.00 24.19 283 GLU A O 1
ATOM 2230 N N . ASN A 1 303 ? -19.071 23.047 -11.406 1.00 23.08 284 ASN A N 1
ATOM 2231 C CA . ASN A 1 303 ? -19.147 22.536 -10.044 1.00 22.21 284 ASN A CA 1
ATOM 2232 C C . ASN A 1 303 ? -17.766 22.655 -9.411 1.00 21.62 284 ASN A C 1
ATOM 2233 O O . ASN A 1 303 ? -16.798 23.035 -10.082 1.00 20.67 284 ASN A O 1
ATOM 2238 N N . VAL A 1 304 ? -17.663 22.308 -8.131 1.00 20.88 285 VAL A N 1
ATOM 2239 C CA . VAL A 1 304 ? -16.388 22.448 -7.426 1.00 20.94 285 VAL A CA 1
ATOM 2240 C C . VAL A 1 304 ? -15.289 21.557 -8.012 1.00 20.51 285 VAL A C 1
ATOM 2241 O O . VAL A 1 304 ? -14.143 21.984 -8.110 1.00 20.32 285 VAL A O 1
ATOM 2245 N N . LYS A 1 305 ? -15.632 20.333 -8.426 1.00 20.66 286 LYS A N 1
ATOM 2246 C CA . LYS A 1 305 ? -14.618 19.443 -9.006 1.00 21.25 286 LYS A CA 1
ATOM 2247 C C . LYS A 1 305 ? -14.017 20.046 -10.276 1.00 20.82 286 LYS A C 1
ATOM 2248 O O . LYS A 1 305 ? -12.798 20.015 -10.454 1.00 21.07 286 LYS A O 1
ATOM 2254 N N . GLU A 1 306 ? -14.871 20.599 -11.144 1.00 21.41 287 GLU A N 1
ATOM 2255 C CA . GLU A 1 306 ? -14.397 21.257 -12.365 1.00 22.43 287 GLU A CA 1
ATOM 2256 C C . GLU A 1 306 ? -13.496 22.452 -12.038 1.00 20.86 287 GLU A C 1
ATOM 2257 O O . GLU A 1 306 ? -12.467 22.650 -12.672 1.00 21.30 287 GLU A O 1
ATOM 2263 N N . ALA A 1 307 ? -13.901 23.248 -11.052 1.00 19.60 288 ALA A N 1
ATOM 2264 C CA . ALA A 1 307 ? -13.104 24.408 -10.655 1.00 18.31 288 ALA A CA 1
ATOM 2265 C C . ALA A 1 307 ? -11.729 23.984 -10.166 1.00 17.86 288 ALA A C 1
ATOM 2266 O O . ALA A 1 307 ? -10.708 24.512 -10.622 1.00 18.07 288 ALA A O 1
ATOM 2268 N N . LEU A 1 308 ? -11.700 23.035 -9.232 1.00 17.43 289 LEU A N 1
ATOM 2269 C CA . LEU A 1 308 ? -10.435 22.643 -8.605 1.00 17.28 289 LEU A CA 1
ATOM 2270 C C . LEU A 1 308 ? -9.523 21.897 -9.576 1.00 17.42 289 LEU A C 1
ATOM 2271 O O . LEU A 1 308 ? -8.305 21.935 -9.445 1.00 17.71 289 LEU A O 1
ATOM 2276 N N . SER A 1 309 ? -10.123 21.227 -10.560 1.00 18.48 290 SER A N 1
ATOM 2277 C CA . SER A 1 309 ? -9.335 20.507 -11.566 1.00 19.18 290 SER A CA 1
ATOM 2278 C C . SER A 1 309 ? -8.538 21.439 -12.467 1.00 19.38 290 SER A C 1
ATOM 2279 O O . SER A 1 309 ? -7.613 20.992 -13.166 1.00 19.85 290 SER A O 1
ATOM 2282 N N . ARG A 1 310 ? -8.879 22.730 -12.429 1.00 18.94 291 ARG A N 1
ATOM 2283 C CA . ARG A 1 310 ? -8.111 23.768 -13.129 1.00 18.32 291 ARG A CA 1
ATOM 2284 C C . ARG A 1 310 ? -6.750 24.039 -12.497 1.00 18.13 291 ARG A C 1
ATOM 2285 O O . ARG A 1 310 ? -5.848 24.507 -13.166 1.00 18.35 291 ARG A O 1
ATOM 2293 N N . ILE A 1 311 ? -6.604 23.735 -11.207 1.00 17.90 292 ILE A N 1
ATOM 2294 C CA . ILE A 1 311 ? -5.402 24.115 -10.468 1.00 18.72 292 ILE A CA 1
ATOM 2295 C C . ILE A 1 311 ? -4.167 23.350 -10.953 1.00 19.22 292 ILE A C 1
ATOM 2296 O O . ILE A 1 311 ? -4.159 22.113 -10.967 1.00 21.26 292 ILE A O 1
ATOM 2301 N N . LYS A 1 312 ? -3.133 24.088 -11.334 1.00 20.15 293 LYS A N 1
ATOM 2302 C CA . LYS A 1 312 ? -1.891 23.483 -11.828 1.00 20.57 293 LYS A CA 1
ATOM 2303 C C . LYS A 1 312 ? -0.707 23.725 -10.904 1.00 19.88 293 LYS A C 1
ATOM 2304 O O . LYS A 1 312 ? 0.314 23.039 -11.001 1.00 20.24 293 LYS A O 1
ATOM 2310 N N . ALA A 1 313 ? -0.849 24.697 -9.999 1.00 18.77 294 ALA A N 1
ATOM 2311 C CA . ALA A 1 313 ? 0.238 25.122 -9.122 1.00 17.81 294 ALA A CA 1
ATOM 2312 C C . ALA A 1 313 ? 0.602 24.052 -8.097 1.00 17.26 294 ALA A C 1
ATOM 231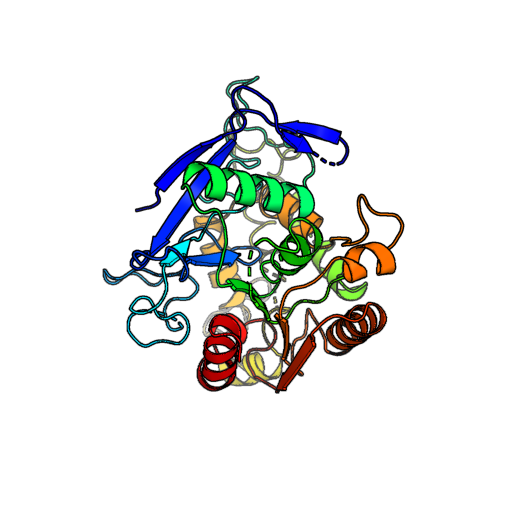3 O O . ALA A 1 313 ? -0.192 23.139 -7.844 1.00 17.35 294 ALA A O 1
ATOM 2315 N N . ARG A 1 314 ? 1.811 24.153 -7.540 1.00 17.05 295 ARG A N 1
ATOM 2316 C CA . ARG A 1 314 ? 2.201 23.338 -6.392 1.00 17.26 295 ARG A CA 1
ATOM 2317 C C . ARG A 1 314 ? 1.512 23.981 -5.196 1.00 16.88 295 ARG A C 1
ATOM 2318 O O . ARG A 1 314 ? 1.799 25.125 -4.879 1.00 17.29 295 ARG A O 1
ATOM 2326 N N . TYR A 1 315 ? 0.613 23.232 -4.557 1.00 16.38 296 TYR A N 1
ATOM 2327 C CA . TYR A 1 315 ? -0.327 23.795 -3.575 1.00 16.28 296 TYR A CA 1
ATOM 2328 C C . TYR A 1 315 ? -0.011 23.268 -2.176 1.00 16.26 296 TYR A C 1
ATOM 2329 O O . TYR A 1 315 ? -0.136 22.059 -1.916 1.00 16.62 296 TYR A O 1
ATOM 2338 N N . THR A 1 316 ? 0.381 24.183 -1.286 1.00 15.84 297 THR A N 1
ATOM 2339 C CA . THR A 1 316 ? 0.672 23.861 0.112 1.00 15.37 297 THR A CA 1
ATOM 2340 C C . THR A 1 316 ? -0.529 24.268 0.964 1.00 15.38 297 THR A C 1
ATOM 2341 O O . THR A 1 316 ? -1.010 25.390 0.837 1.00 14.81 297 THR A O 1
ATOM 2345 N N . LEU A 1 317 ? -1.015 23.338 1.782 1.00 14.23 298 LEU A N 1
ATOM 2346 C CA . LEU A 1 317 ? -2.154 23.598 2.667 1.00 14.65 298 LEU A CA 1
ATOM 2347 C C . LEU A 1 317 ? -1.746 23.243 4.088 1.00 15.12 298 LEU A C 1
ATOM 2348 O O . LEU A 1 317 ? -1.323 22.121 4.354 1.00 14.54 298 LEU A O 1
ATOM 2353 N N . VAL A 1 318 ? -1.871 24.200 5.001 1.00 14.37 299 VAL A N 1
ATOM 2354 C CA . VAL A 1 318 ? -1.488 23.969 6.398 1.00 14.85 299 VAL A CA 1
ATOM 2355 C C . VAL A 1 318 ? -2.702 24.064 7.311 1.00 14.90 299 VAL A C 1
ATOM 2356 O O . VAL A 1 318 ? -3.459 25.031 7.243 1.00 15.83 299 VAL A O 1
ATOM 2360 N N . SER A 1 319 ? -2.870 23.045 8.152 1.00 14.04 300 SER A N 1
ATOM 2361 C CA . SER A 1 319 ? -3.946 22.971 9.125 1.00 14.49 300 SER A CA 1
ATOM 2362 C C . SER A 1 319 ? -3.373 23.082 10.526 1.00 14.68 300 SER A C 1
ATOM 2363 O O . SER A 1 319 ? -2.465 22.335 10.891 1.00 15.08 300 SER A O 1
ATOM 2366 N N . VAL A 1 320 ? -3.918 23.996 11.329 1.00 13.59 301 VAL A N 1
ATOM 2367 C CA . VAL A 1 320 ? -3.568 24.009 12.750 1.00 13.59 301 VAL A CA 1
ATOM 2368 C C . VAL A 1 320 ? -4.630 23.164 13.478 1.00 13.36 301 VAL A C 1
ATOM 2369 O O . VAL A 1 320 ? -5.830 23.435 13.368 1.00 13.75 301 VAL A O 1
ATOM 2373 N N . THR A 1 321 ? -4.195 22.108 14.173 1.00 13.66 302 THR A N 1
ATOM 2374 C CA . THR A 1 321 ? -5.132 21.101 14.673 1.00 14.86 302 THR A CA 1
ATOM 2375 C C . THR A 1 321 ? -6.030 21.632 15.785 1.00 14.62 302 THR A C 1
ATOM 2376 O O . THR A 1 321 ? -7.090 21.070 16.066 1.00 16.39 302 THR A O 1
ATOM 2380 N N . THR A 1 322 ? -5.589 22.727 16.393 1.00 13.85 303 THR A N 1
ATOM 2381 C CA . THR A 1 322 ? -6.294 23.377 17.489 1.00 13.78 303 THR A CA 1
ATOM 2382 C C . THR A 1 322 ? -7.066 24.633 17.043 1.00 13.71 303 THR A C 1
ATOM 2383 O O . THR A 1 322 ? -7.639 25.337 17.882 1.00 14.19 303 THR A O 1
ATOM 2387 N N . ASP A 1 323 ? -7.074 24.905 15.736 1.00 13.25 304 ASP A N 1
ATOM 2388 C CA . ASP A 1 323 ? -7.832 26.027 15.160 1.00 13.35 304 ASP A CA 1
ATOM 2389 C C . ASP A 1 323 ? -9.312 25.852 15.501 1.00 13.36 304 ASP A C 1
ATOM 2390 O O . ASP A 1 323 ? -9.893 24.785 15.246 1.00 13.65 304 ASP A O 1
ATOM 2395 N N . GLN A 1 324 ? -9.917 26.885 16.098 1.00 12.58 305 GLN A N 1
ATOM 2396 C CA . GLN A 1 324 ? -11.318 26.805 16.512 1.00 12.74 305 GLN A CA 1
ATOM 2397 C C . GLN A 1 324 ? -12.285 27.464 15.530 1.00 13.23 305 GLN A C 1
ATOM 2398 O O . GLN A 1 324 ? -13.494 27.529 15.790 1.00 14.03 305 GLN A O 1
ATOM 2404 N N . LEU A 1 325 ? -11.763 27.919 14.396 1.00 13.36 306 LEU A N 1
ATOM 2405 C CA . LEU A 1 325 ? -12.595 28.581 13.394 1.00 13.52 306 LEU A CA 1
ATOM 2406 C C . LEU A 1 325 ? -12.569 27.796 12.095 1.00 13.81 306 LEU A C 1
ATOM 2407 O O . LEU A 1 325 ? -13.621 27.401 11.577 1.00 14.35 306 LEU A O 1
ATOM 2412 N N . PHE A 1 326 ? -11.366 27.601 11.559 1.00 13.94 307 PHE A N 1
ATOM 2413 C CA . PHE A 1 326 ? -11.176 26.673 10.448 1.00 13.60 307 PHE A CA 1
ATOM 2414 C C . PHE A 1 326 ? -10.667 25.379 11.056 1.00 14.47 307 PHE A C 1
ATOM 2415 O O . PHE A 1 326 ? -9.452 25.141 11.141 1.00 14.52 307 PHE A O 1
ATOM 2423 N N . LYS A 1 327 ? -11.612 24.558 11.488 1.00 14.10 308 LYS A N 1
ATOM 2424 C CA . LYS A 1 327 ? -11.296 23.371 12.283 1.00 14.53 308 LYS A CA 1
ATOM 2425 C C . LYS A 1 327 ? -10.744 22.259 11.388 1.00 15.11 308 LYS A C 1
ATOM 2426 O O . LYS A 1 327 ? -10.935 22.291 10.171 1.00 15.36 308 LYS A O 1
ATOM 2432 N N . PRO A 1 328 ? -10.034 21.280 11.981 1.00 14.96 309 PRO A N 1
ATOM 2433 C CA . PRO A 1 328 ? -9.539 20.167 11.163 1.00 15.46 309 PRO A CA 1
ATOM 2434 C C . PRO A 1 328 ? -10.580 19.522 10.246 1.00 15.74 309 PRO A C 1
ATOM 2435 O O . PRO A 1 328 ? -10.243 19.180 9.112 1.00 16.09 309 PRO A O 1
ATOM 2439 N N . ILE A 1 329 ? -11.826 19.386 10.700 1.00 15.10 310 ILE A N 1
ATOM 2440 C CA . ILE A 1 329 ? -12.880 18.821 9.850 1.00 15.79 310 ILE A CA 1
ATOM 2441 C C . ILE A 1 329 ? -12.956 19.560 8.496 1.00 15.70 310 ILE A C 1
ATOM 2442 O O . ILE A 1 329 ? -13.083 18.937 7.437 1.00 16.14 310 ILE A O 1
ATOM 2447 N N . ASP A 1 330 ? -12.866 20.886 8.542 1.00 15.02 311 ASP A N 1
ATOM 2448 C CA . ASP A 1 330 ? -12.931 21.714 7.329 1.00 15.56 311 ASP A CA 1
ATOM 2449 C C . ASP A 1 330 ? -11.679 21.566 6.478 1.00 14.87 311 ASP A C 1
ATOM 2450 O O . ASP A 1 330 ? -11.743 21.498 5.245 1.00 15.42 311 ASP A O 1
ATOM 2455 N N . LEU A 1 331 ? -10.529 21.539 7.139 1.00 14.27 312 LEU A N 1
ATOM 2456 C CA . LEU A 1 331 ? -9.269 21.407 6.422 1.00 13.92 312 LEU A CA 1
ATOM 2457 C C . LEU A 1 331 ? -9.184 20.043 5.739 1.00 14.74 312 LEU A C 1
ATOM 2458 O O . LEU A 1 331 ? -8.685 19.950 4.614 1.00 15.32 312 LEU A O 1
ATOM 2463 N N . TYR A 1 332 ? -9.685 19.004 6.402 1.00 15.36 313 TYR A N 1
ATOM 2464 C CA . TYR A 1 332 ? -9.720 17.670 5.777 1.00 16.64 313 TYR A CA 1
ATOM 2465 C C . TYR A 1 332 ? -10.735 17.545 4.641 1.00 16.73 313 TYR A C 1
ATOM 2466 O O . TYR A 1 332 ? -10.464 16.879 3.626 1.00 16.84 313 TYR A O 1
ATOM 2475 N N . LYS A 1 333 ? -11.895 18.180 4.786 1.00 16.44 314 LYS A N 1
ATOM 2476 C CA . LYS A 1 333 ? -12.846 18.250 3.679 1.00 16.58 314 LYS A CA 1
ATOM 2477 C C . LYS A 1 333 ? -12.198 18.918 2.467 1.00 16.47 314 LYS A C 1
ATOM 2478 O O . LYS A 1 333 ? -12.405 18.487 1.331 1.00 17.17 314 LYS A O 1
ATOM 2484 N N . SER A 1 334 ? -11.412 19.965 2.712 1.00 16.19 315 SER A N 1
ATOM 2485 C CA . SER A 1 334 ? -10.730 20.679 1.634 1.00 15.86 315 SER A CA 1
ATOM 2486 C C . SER A 1 334 ? -9.637 19.825 1.008 1.00 15.76 315 SER A C 1
ATOM 2487 O O . SER A 1 334 ? -9.498 19.773 -0.219 1.00 16.49 315 SER A O 1
ATOM 2490 N N . LYS A 1 335 ? -8.852 19.195 1.871 1.00 16.04 316 LYS A N 1
ATOM 2491 C CA . LYS A 1 335 ? -7.786 18.283 1.459 1.00 16.34 316 LYS A CA 1
ATOM 2492 C C . LYS A 1 335 ? -8.346 17.229 0.515 1.00 17.41 316 LYS A C 1
ATOM 2493 O O . LYS A 1 335 ? -7.784 16.990 -0.564 1.00 17.57 316 LYS A O 1
ATOM 2499 N N . GLN A 1 336 ? -9.462 16.622 0.910 1.00 18.18 317 GLN A N 1
ATOM 2500 C CA . GLN A 1 336 ? -10.100 15.589 0.093 1.00 19.51 317 GLN A CA 1
ATOM 2501 C C . GLN A 1 336 ? -10.574 16.116 -1.258 1.00 19.46 317 GLN A C 1
ATOM 2502 O O . GLN A 1 336 ? -10.335 15.475 -2.297 1.00 19.54 317 GLN A O 1
ATOM 2508 N N . LEU A 1 337 ? -11.232 17.276 -1.259 1.00 18.30 318 LEU A N 1
ATOM 2509 C CA . LEU A 1 337 ? -11.709 17.875 -2.511 1.00 18.35 318 LEU A CA 1
ATOM 2510 C C . LEU A 1 337 ? -10.564 18.196 -3.457 1.00 18.04 318 LEU A C 1
ATOM 2511 O O . LEU A 1 337 ? -10.668 17.974 -4.666 1.00 18.16 318 LEU A O 1
ATOM 2516 N N . LEU A 1 338 ? -9.473 18.731 -2.913 1.00 17.35 319 LEU A N 1
ATOM 2517 C CA . LEU A 1 338 ? -8.310 19.057 -3.732 1.00 17.32 319 LEU A CA 1
ATOM 2518 C C . LEU A 1 338 ? -7.684 17.792 -4.310 1.00 18.17 319 LEU A C 1
ATOM 2519 O O . LEU A 1 338 ? -7.323 17.763 -5.487 1.00 18.01 319 LEU A O 1
ATOM 2524 N N . GLU A 1 339 ? -7.588 16.746 -3.488 1.00 18.81 320 GLU A N 1
ATOM 2525 C CA . GLU A 1 339 ? -7.038 15.460 -3.958 1.00 20.47 320 GLU A CA 1
ATOM 2526 C C . GLU A 1 339 ? -7.930 14.843 -5.035 1.00 20.91 320 GLU A C 1
ATOM 2527 O O . GLU A 1 339 ? -7.418 14.290 -6.020 1.00 21.59 320 GLU A O 1
ATOM 2533 N N . GLN A 1 340 ? -9.248 14.956 -4.864 1.00 21.20 321 GLN A N 1
ATOM 2534 C CA . GLN A 1 340 ? -10.209 14.402 -5.836 1.00 22.23 321 GLN A CA 1
ATOM 2535 C C . GLN A 1 340 ? -10.097 15.045 -7.220 1.00 22.01 321 GLN A C 1
ATOM 2536 O O . GLN A 1 340 ? -10.466 14.428 -8.233 1.00 22.47 321 GLN A O 1
ATOM 2542 N N . SER A 1 341 ? -9.581 16.272 -7.257 1.00 21.13 322 SER A N 1
ATOM 2543 C CA . SER A 1 341 ? -9.358 16.998 -8.508 1.00 21.06 322 SER A CA 1
ATOM 2544 C C . SER A 1 341 ? -7.913 16.919 -9.001 1.00 20.96 322 SER A C 1
ATOM 2545 O O . SER A 1 341 ? -7.533 17.626 -9.941 1.00 21.24 322 SER A O 1
ATOM 2548 N N . GLY A 1 342 ? -7.112 16.075 -8.360 1.00 20.27 323 GLY A N 1
ATOM 2549 C CA . GLY A 1 342 ? -5.734 15.839 -8.778 1.00 20.36 323 GLY A CA 1
ATOM 2550 C C . GLY A 1 342 ? -4.763 16.988 -8.587 1.00 20.02 323 GLY A C 1
ATOM 2551 O O . GLY A 1 342 ? -3.765 17.118 -9.314 1.00 20.59 323 GLY A O 1
ATOM 2552 N N . VAL A 1 343 ? -5.034 17.820 -7.583 1.00 18.85 324 VAL A N 1
ATOM 2553 C CA . VAL A 1 343 ? -4.131 18.908 -7.240 1.00 18.87 324 VAL A CA 1
ATOM 2554 C C . VAL A 1 343 ? -2.778 18.390 -6.731 1.00 18.54 324 VAL A C 1
ATOM 2555 O O . VAL A 1 343 ? -2.713 17.370 -6.034 1.00 19.45 324 VAL A O 1
ATOM 2559 N N . ASP A 1 344 ? -1.708 19.085 -7.117 1.00 18.91 325 ASP A N 1
ATOM 2560 C CA . ASP A 1 344 ? -0.358 18.850 -6.627 1.00 18.47 325 ASP A CA 1
ATOM 2561 C C . ASP A 1 344 ? -0.280 19.344 -5.180 1.00 18.14 325 ASP A C 1
ATOM 2562 O O . ASP A 1 344 ? 0.288 20.405 -4.906 1.00 18.39 325 ASP A O 1
ATOM 2567 N N . LEU A 1 345 ? -0.833 18.544 -4.269 1.00 18.13 326 LEU A N 1
ATOM 2568 C CA . LEU A 1 345 ? -1.132 18.995 -2.902 1.00 17.74 326 LEU A CA 1
ATOM 2569 C C . LEU A 1 345 ? -0.077 18.546 -1.901 1.00 18.23 326 LEU A C 1
ATOM 2570 O O . LEU A 1 345 ? 0.415 17.410 -1.964 1.00 18.29 326 LEU A O 1
ATOM 2575 N N . HIS A 1 346 ? 0.257 19.442 -0.982 1.00 16.95 327 HIS A N 1
ATOM 2576 C CA . HIS A 1 346 ? 1.201 19.161 0.080 1.00 17.18 327 HIS A CA 1
ATOM 2577 C C . HIS A 1 346 ? 0.595 19.678 1.368 1.00 17.12 327 HIS A C 1
ATOM 2578 O O . HIS A 1 346 ? 0.538 20.883 1.589 1.00 17.28 327 HIS A O 1
ATOM 2585 N N . PHE A 1 347 ? 0.123 18.736 2.180 1.00 16.09 328 PHE A N 1
ATOM 2586 C CA . PHE A 1 347 ? -0.670 19.023 3.374 1.00 16.28 328 PHE A CA 1
ATOM 2587 C C . PHE A 1 347 ? 0.160 18.806 4.632 1.00 16.68 328 PHE A C 1
ATOM 2588 O O . PHE A 1 347 ? 0.828 17.765 4.789 1.00 16.98 328 PHE A O 1
ATOM 2596 N N . TYR A 1 348 ? 0.075 19.771 5.548 1.00 16.61 329 TYR A N 1
ATOM 2597 C CA . TYR A 1 348 ? 0.821 19.710 6.808 1.00 16.80 329 TYR A CA 1
ATOM 2598 C C . TYR A 1 348 ? -0.086 20.114 7.950 1.00 16.85 329 TYR A C 1
ATOM 2599 O O . TYR A 1 348 ? -0.983 20.931 7.770 1.00 16.46 329 TYR A O 1
ATOM 2608 N N . GLU A 1 349 ? 0.138 19.533 9.119 1.00 16.27 330 GLU A N 1
ATOM 2609 C CA . GLU A 1 349 ? -0.667 19.921 10.280 1.00 17.03 330 GLU A CA 1
ATOM 2610 C C . GLU A 1 349 ? 0.142 19.880 11.562 1.00 16.86 330 GLU A C 1
ATOM 2611 O O . GLU A 1 349 ? 1.101 19.113 11.683 1.00 17.39 330 GLU A O 1
ATOM 2617 N N . PHE A 1 350 ? -0.268 20.691 12.531 1.00 15.75 331 PHE A N 1
ATOM 2618 C CA . PHE A 1 350 ? 0.381 20.718 13.847 1.00 15.62 331 PHE A CA 1
ATOM 2619 C C . PHE A 1 350 ? -0.494 21.519 14.799 1.00 15.93 331 PHE A C 1
ATOM 2620 O O . PHE A 1 350 ? -1.288 22.341 14.354 1.00 15.75 331 PHE A O 1
ATOM 2628 N N . PRO A 1 351 ? -0.396 21.233 16.104 1.00 15.92 332 PRO A N 1
ATOM 2629 C CA . PRO A 1 351 ? -1.115 22.006 17.105 1.00 15.25 332 PRO A CA 1
ATOM 2630 C C . PRO A 1 351 ? -0.397 23.304 17.448 1.00 15.35 332 PRO A C 1
ATOM 2631 O O . PRO A 1 351 ? 0.821 23.393 17.350 1.00 15.27 332 PRO A O 1
ATOM 2635 N N . SER A 1 352 ? -1.159 24.304 17.873 1.00 14.85 333 SER A N 1
ATOM 2636 C CA . SER A 1 352 ? -0.589 25.555 18.371 1.00 14.29 333 SER A CA 1
ATOM 2637 C C . SER A 1 352 ? -1.553 26.172 19.376 1.00 14.42 333 SER A C 1
ATOM 2638 O O . SER A 1 352 ? -2.766 26.206 19.141 1.00 15.12 333 SER A O 1
ATOM 2641 N N . ASP A 1 353 ? -1.006 26.705 20.466 1.00 14.22 334 ASP A N 1
ATOM 2642 C CA . ASP A 1 353 ? -1.837 27.429 21.429 1.00 14.64 334 ASP A CA 1
ATOM 2643 C C . ASP A 1 353 ? -2.554 28.594 20.746 1.00 14.32 334 ASP A C 1
ATOM 2644 O O . ASP A 1 353 ? -3.607 29.035 21.207 1.00 14.31 334 ASP A O 1
ATOM 2649 N N . TYR A 1 354 ? -1.980 29.095 19.658 1.00 13.98 335 TYR A N 1
ATOM 2650 C CA . TYR A 1 354 ? -2.537 30.276 19.016 1.00 14.66 335 TYR A CA 1
ATOM 2651 C C . TYR A 1 354 ? -3.672 29.996 18.029 1.00 13.98 335 TYR A C 1
ATOM 2652 O O . TYR A 1 354 ? -4.267 30.941 17.490 1.00 13.76 335 TYR A O 1
ATOM 2661 N N . GLY A 1 355 ? -3.996 28.713 17.827 1.00 13.16 336 GLY A N 1
ATOM 2662 C CA . GLY A 1 355 ? -5.155 28.327 16.995 1.00 13.21 336 GLY A CA 1
ATOM 2663 C C . GLY A 1 355 ? -5.153 29.040 15.660 1.00 13.32 336 GLY A C 1
ATOM 2664 O O . GLY A 1 355 ? -4.154 29.034 14.945 1.00 12.93 336 GLY A O 1
ATOM 2665 N N . HIS A 1 356 ? -6.255 29.704 15.326 1.00 13.72 337 HIS A N 1
ATOM 2666 C CA . HIS A 1 356 ? -6.365 30.347 14.019 1.00 13.75 337 HIS A CA 1
ATOM 2667 C C . HIS A 1 356 ? -5.367 31.495 13.782 1.00 14.43 337 HIS A C 1
ATOM 2668 O O . HIS A 1 356 ? -5.008 31.810 12.634 1.00 15.95 337 HIS A O 1
ATOM 2675 N N . ASP A 1 357 ? -4.914 32.105 14.872 1.00 13.52 338 ASP A N 1
ATOM 2676 C CA . ASP A 1 357 ? -3.922 33.173 14.825 1.00 13.59 338 ASP A CA 1
ATOM 2677 C C . ASP A 1 357 ? -2.476 32.642 14.715 1.00 13.17 338 ASP A C 1
ATOM 2678 O O . ASP A 1 357 ? -1.516 33.422 14.604 1.00 13.15 338 ASP A O 1
ATOM 2683 N N . ALA A 1 358 ? -2.302 31.324 14.754 1.00 13.21 339 ALA A N 1
ATOM 2684 C CA . ALA A 1 358 ? -0.936 30.782 14.762 1.00 13.22 339 ALA A CA 1
ATOM 2685 C C . ALA A 1 358 ? -0.127 31.200 13.529 1.00 13.33 339 ALA A C 1
ATOM 2686 O O . ALA A 1 358 ? 1.086 31.401 13.629 1.00 13.59 339 ALA A O 1
ATOM 2688 N N . PHE A 1 359 ? -0.771 31.327 12.364 1.00 13.60 340 PHE A N 1
ATOM 2689 C CA . PHE A 1 359 ? -0.017 31.710 11.155 1.00 14.33 340 PHE A CA 1
ATOM 2690 C C . PHE A 1 359 ? 0.531 33.126 11.235 1.00 14.70 340 PHE A C 1
ATOM 2691 O O . PHE A 1 359 ? 1.374 33.503 10.430 1.00 15.14 340 PHE A O 1
ATOM 2699 N N . LEU A 1 360 ? 0.042 33.891 12.216 1.00 15.06 341 LEU A N 1
ATOM 2700 C CA . LEU A 1 360 ? 0.514 35.252 12.469 1.00 16.16 341 LEU A CA 1
ATOM 2701 C C . LEU A 1 360 ? 1.410 35.382 13.701 1.00 16.50 341 LEU A C 1
ATOM 2702 O O . LEU A 1 360 ? 1.951 36.472 13.961 1.00 18.47 341 LEU A O 1
ATOM 2707 N N . VAL A 1 361 ? 1.545 34.299 14.470 1.00 16.75 342 VAL A N 1
ATOM 2708 C CA . VAL A 1 361 ? 2.219 34.345 15.770 1.00 16.99 342 VAL A CA 1
ATOM 2709 C C . VAL A 1 361 ? 3.298 33.266 15.923 1.00 17.48 342 VAL A C 1
ATOM 2710 O O . VAL A 1 361 ? 4.395 33.537 16.438 1.00 17.52 342 VAL A O 1
ATOM 2714 N N . ASP A 1 362 ? 2.977 32.048 15.506 1.00 17.84 343 ASP A N 1
ATOM 2715 C CA . ASP A 1 362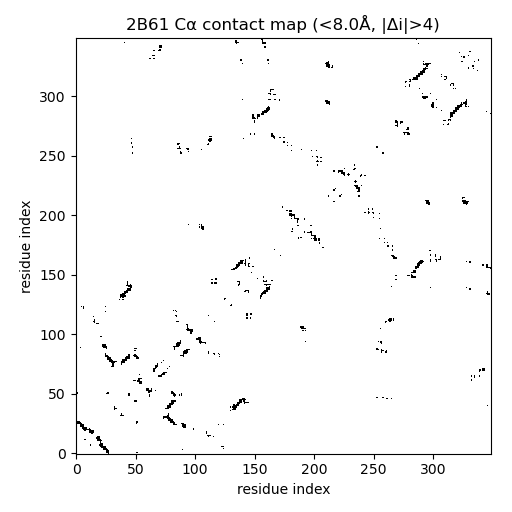 ? 3.783 30.874 15.833 1.00 18.24 343 ASP A CA 1
ATOM 2716 C C . ASP A 1 362 ? 4.856 30.668 14.766 1.00 18.33 343 ASP A C 1
ATOM 2717 O O . ASP A 1 362 ? 4.797 29.734 13.953 1.00 18.48 343 ASP A O 1
ATOM 2722 N N . TYR A 1 363 ? 5.833 31.571 14.777 1.00 18.90 344 TYR A N 1
ATOM 2723 C CA . TYR A 1 363 ? 6.927 31.540 13.808 1.00 19.81 344 TYR A CA 1
ATOM 2724 C C . TYR A 1 363 ? 7.701 30.230 13.847 1.00 20.51 344 TYR A C 1
ATOM 2725 O O . TYR A 1 363 ? 8.116 29.720 12.803 1.00 20.67 344 TYR A O 1
ATOM 2734 N N . ASP A 1 364 ? 7.895 29.678 15.038 1.00 21.69 345 ASP A N 1
ATOM 2735 C CA . ASP A 1 364 ? 8.660 28.433 15.164 1.00 22.54 345 ASP A CA 1
ATOM 2736 C C . ASP A 1 364 ? 8.078 27.288 14.344 1.00 21.77 345 ASP A C 1
ATOM 2737 O O . ASP A 1 364 ? 8.822 26.495 13.754 1.00 21.79 345 ASP A O 1
ATOM 2742 N N . GLN A 1 365 ? 6.749 27.216 14.284 1.00 19.90 346 GLN A N 1
ATOM 2743 C CA . GLN A 1 365 ? 6.091 26.137 13.562 1.00 19.40 346 GLN A CA 1
ATOM 2744 C C . GLN A 1 365 ? 5.785 26.479 12.106 1.00 18.65 346 GLN A C 1
ATOM 2745 O O . GLN A 1 365 ? 5.706 25.580 11.274 1.00 19.53 346 GLN A O 1
ATOM 2751 N N . PHE A 1 366 ? 5.651 27.767 11.798 1.00 17.88 347 PHE A N 1
ATOM 2752 C CA . PHE A 1 366 ? 5.357 28.181 10.419 1.00 17.20 347 PHE A CA 1
ATOM 2753 C C . PHE A 1 366 ? 6.559 28.513 9.546 1.00 17.72 347 PHE A C 1
ATOM 2754 O O . PHE A 1 366 ? 6.440 28.515 8.322 1.00 17.27 347 PHE A O 1
ATOM 2762 N N . GLU A 1 367 ? 7.698 28.826 10.163 1.00 18.33 348 GLU A N 1
ATOM 2763 C CA . GLU A 1 367 ? 8.857 29.285 9.410 1.00 19.76 348 GLU A CA 1
ATOM 2764 C C . GLU A 1 367 ? 9.201 28.361 8.236 1.00 19.39 348 GLU A C 1
ATOM 2765 O O . GLU A 1 367 ? 9.324 28.830 7.100 1.00 18.87 348 GLU A O 1
ATOM 2771 N N . LYS A 1 368 ? 9.368 27.066 8.511 1.00 19.33 349 LYS A N 1
ATOM 2772 C CA . LYS A 1 368 ? 9.772 26.127 7.455 1.00 20.02 349 LYS A CA 1
ATOM 2773 C C . LYS A 1 368 ? 8.686 25.958 6.402 1.00 19.22 349 LYS A C 1
ATOM 2774 O O . LYS A 1 368 ? 8.976 25.898 5.214 1.00 19.35 349 LYS A O 1
ATOM 2780 N N . ARG A 1 369 ? 7.429 25.888 6.844 1.00 18.61 350 ARG A N 1
ATOM 2781 C CA . ARG A 1 369 ? 6.306 25.753 5.922 1.00 18.26 350 ARG A CA 1
ATOM 2782 C C . ARG A 1 369 ? 6.240 26.916 4.929 1.00 17.76 350 ARG A C 1
ATOM 2783 O O . ARG A 1 369 ? 5.995 26.708 3.740 1.00 17.46 350 ARG A O 1
ATOM 2791 N N . ILE A 1 370 ? 6.453 28.132 5.424 1.00 17.64 351 ILE A N 1
ATOM 2792 C CA . ILE A 1 370 ? 6.419 29.319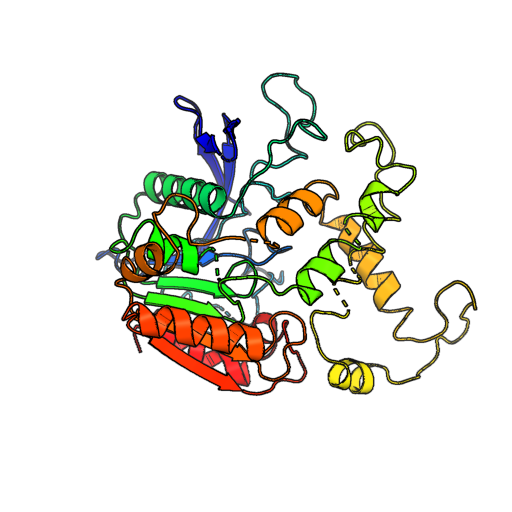 4.575 1.00 17.51 351 ILE A CA 1
ATOM 2793 C C . ILE A 1 370 ? 7.627 29.344 3.640 1.00 18.17 351 ILE A C 1
ATOM 2794 O O . ILE A 1 370 ? 7.472 29.491 2.430 1.00 18.51 351 ILE A O 1
ATOM 2799 N N . ARG A 1 371 ? 8.814 29.182 4.214 1.00 18.90 352 ARG A N 1
ATOM 2800 C CA . ARG A 1 371 ? 10.055 29.167 3.437 1.00 20.50 352 ARG A CA 1
ATOM 2801 C C . ARG A 1 371 ? 9.944 28.153 2.299 1.00 19.39 352 ARG A C 1
ATOM 2802 O O . ARG A 1 371 ? 10.151 28.494 1.126 1.00 19.78 352 ARG A O 1
ATOM 2810 N N . ASP A 1 372 ? 9.596 26.917 2.643 1.00 19.24 353 ASP A N 1
ATOM 2811 C CA . ASP A 1 372 ? 9.486 25.854 1.643 1.00 19.08 353 ASP A CA 1
ATOM 2812 C C . ASP A 1 372 ? 8.376 26.123 0.643 1.00 19.27 353 ASP A C 1
ATOM 2813 O O . ASP A 1 372 ? 8.543 25.888 -0.555 1.00 19.63 353 ASP A O 1
ATOM 2818 N N . GLY A 1 373 ? 7.248 26.640 1.131 1.00 18.64 354 GLY A N 1
ATOM 2819 C CA . GLY A 1 373 ? 6.106 26.935 0.261 1.00 18.61 354 GLY A CA 1
ATOM 2820 C C . GLY A 1 373 ? 6.465 27.930 -0.833 1.00 18.25 354 GLY A C 1
ATOM 2821 O O . GLY A 1 373 ? 6.166 27.711 -2.009 1.00 19.10 354 GLY A O 1
ATOM 2822 N N . LEU A 1 374 ? 7.108 29.027 -0.448 1.00 18.38 355 LEU A N 1
ATOM 2823 C CA . LEU A 1 374 ? 7.470 30.062 -1.407 1.00 18.36 355 LEU A CA 1
ATOM 2824 C C . LEU A 1 374 ? 8.465 29.552 -2.446 1.00 19.34 355 LEU A C 1
ATOM 2825 O O . LEU A 1 374 ? 8.372 29.899 -3.623 1.00 19.62 355 LEU A O 1
ATOM 2830 N N . ALA A 1 375 ? 9.384 28.706 -1.993 1.00 19.74 356 ALA A N 1
ATOM 2831 C CA . ALA A 1 375 ? 10.507 28.270 -2.835 1.00 20.58 356 ALA A CA 1
ATOM 2832 C C . ALA A 1 375 ? 10.183 27.123 -3.785 1.00 21.75 356 ALA A C 1
ATOM 2833 O O . ALA A 1 375 ? 10.997 26.800 -4.671 1.00 23.24 356 ALA A O 1
ATOM 2835 N N . GLY A 1 376 ? 9.030 26.488 -3.608 1.00 21.65 357 GLY A N 1
ATOM 2836 C CA . GLY A 1 376 ? 8.662 25.349 -4.444 1.00 22.77 357 GLY A CA 1
ATOM 2837 C C . GLY A 1 376 ? 9.039 24.010 -3.833 1.00 23.62 357 GLY A C 1
ATOM 2838 O O . GLY A 1 376 ? 9.040 22.980 -4.527 1.00 23.64 357 GLY A O 1
ATOM 2839 N N . ASN A 1 377 ? 9.359 24.028 -2.537 1.00 24.34 358 ASN A N 1
ATOM 2840 C CA . ASN A 1 377 ? 9.579 22.804 -1.758 1.00 25.61 358 ASN A CA 1
ATOM 2841 C C . ASN A 1 377 ? 8.350 22.414 -0.928 1.00 25.88 358 ASN A C 1
ATOM 2842 O O . ASN A 1 377 ? 8.469 21.613 0.006 1.00 26.59 358 ASN A O 1
#